Protein AF-A0A0B2UMP0-F1 (afdb_monomer_lite)

Secondary structure (DSSP, 8-state):
--HHHHTT--TT--HHHHHHHHHHHHHHHHH-TTTS-HHHHHHHHHHHHHHHSHHHHHHHHHHGGGGHHHHHSHHHHHHHHHHT-HHHHHHHHHHHHHHHHHHHHHHHHHHTT--HHHHHHHHHHHHHHHHHHHHHHHHHHHHHHH-S-HHHHHHHHHHHHHHHHHHHHHHHHHHHTTSS--THHHHHHHHHHHHHHHHHHHHHHHHH---S---HHHHHHHHHHHHHHHHHHHSTTS-TTTHHHHHS-TTTTTS-TTS-HHHHHHHHHHHHHHHHHHHHHHTT---GGGGHHHHHHHHHHHHHHHHHHHHHHH--------GGG-S-PPP---

Organism: NCBI:txid1354746

InterPro domains:
  IPR001623 DnaJ domain [PF00226] (3-61)
  IPR001623 DnaJ domain [PR00625] (4-22)
  IPR001623 DnaJ domain [PR00625] (36-56)
  IPR001623 DnaJ domain [PR00625] (56-75)
  IPR001623 DnaJ domain [PS50076] (2-64)
  IPR001623 DnaJ domain [SM00271] (1-56)
  IPR001623 DnaJ domain [cd06257] (4-53)
  IPR036869 Chaperone J-domain superfamily [G3DSA:1.10.287.110] (1-66)
  IPR036869 Chaperone J-domain superfamily [SSF46565] (2-98)
  IPR051434 DnaJ homolog subfamily C member 5 [PTHR44027] (2-111)

Sequence (334 aa):
MSLYDVLRIPKNGTKDDVEHAYRLLARQYFRNQEAIDQTGFAEINKAYTILKDEHKRSFYNMFGDLSIQLLLQSKDSYIITRIFDRFNVLMYFFASIMIEIALFVLPFLVAHEISVSVYMSIPLGIATVAIIVSAIRSIASLSKVYGFGNELKNVVCRSITFVLVIAVYFNYMLYADGAVKSLAIPICIFVGLQGLVVLNSILSWKLSGQTEDFNKKKILIDRIWKLVMFATLVTHVVPSFIKPLLFLEGIWNHINRKYSVFVNACVTLPSIFYISTFSLILAGFKSAVIYIPLGIFMTLIIGTNGFIIATIVNINPKSKYNSNISGSLPYYEV

Structure (mmCIF, N/CA/C/O backbone):
data_AF-A0A0B2UMP0-F1
#
_entry.id   AF-A0A0B2UMP0-F1
#
loop_
_atom_site.group_PDB
_atom_site.id
_atom_site.type_symbol
_atom_site.label_atom_id
_atom_site.label_alt_id
_atom_site.label_comp_id
_atom_site.label_asym_id
_atom_site.label_entity_id
_atom_site.label_seq_id
_atom_site.pdbx_PDB_ins_code
_atom_site.Cartn_x
_atom_site.Cartn_y
_atom_site.Cartn_z
_atom_site.occupancy
_atom_site.B_iso_or_equiv
_atom_site.auth_seq_id
_atom_site.auth_comp_id
_atom_site.auth_asym_id
_atom_site.auth_atom_id
_atom_site.pdbx_PDB_model_num
ATOM 1 N N . MET A 1 1 ? -22.530 -12.963 10.938 1.00 61.75 1 MET A N 1
ATOM 2 C CA . MET A 1 1 ? -23.383 -12.087 11.766 1.00 61.75 1 MET A CA 1
ATOM 3 C C . MET A 1 1 ? -22.644 -10.770 11.857 1.00 61.75 1 MET A C 1
ATOM 5 O O . MET A 1 1 ? -21.459 -10.815 12.158 1.00 61.75 1 MET A O 1
ATOM 9 N N . SER A 1 2 ? -23.251 -9.651 11.459 1.00 82.94 2 SER A N 1
ATOM 10 C CA . SER A 1 2 ? -22.535 -8.368 11.429 1.00 82.94 2 SER A CA 1
ATOM 11 C C . SER A 1 2 ? -22.387 -7.793 12.840 1.00 82.94 2 SER A C 1
ATOM 13 O O . SER A 1 2 ? -23.183 -8.108 13.722 1.00 82.94 2 SER A O 1
ATOM 15 N N . LEU A 1 3 ? -21.401 -6.918 13.067 1.00 88.06 3 LEU A N 1
ATOM 16 C CA . LEU A 1 3 ? -21.216 -6.272 14.380 1.00 88.06 3 LEU A CA 1
ATOM 17 C C . LEU A 1 3 ? -22.444 -5.445 14.807 1.00 88.06 3 LEU A C 1
ATOM 19 O O . LEU A 1 3 ? -22.727 -5.308 15.994 1.00 88.06 3 LEU A O 1
ATOM 23 N N . TYR A 1 4 ? -23.194 -4.926 13.834 1.00 90.62 4 TYR A N 1
ATOM 24 C CA . TYR A 1 4 ? -24.454 -4.221 14.064 1.00 90.62 4 TYR A CA 1
ATOM 25 C C . TYR A 1 4 ? -25.549 -5.167 14.570 1.00 90.62 4 TYR A C 1
ATOM 27 O O . TYR A 1 4 ? -26.288 -4.805 15.483 1.00 90.62 4 TYR A O 1
ATOM 35 N N . ASP A 1 5 ? -25.595 -6.398 14.048 1.00 89.44 5 ASP A N 1
ATOM 36 C CA . ASP A 1 5 ? -26.531 -7.432 14.503 1.00 89.44 5 ASP A CA 1
ATOM 37 C C . ASP A 1 5 ? -26.208 -7.877 15.938 1.00 89.44 5 ASP A C 1
ATOM 39 O O . ASP A 1 5 ? -27.121 -8.096 16.732 1.00 89.44 5 ASP A O 1
ATOM 43 N N . VAL A 1 6 ? -24.916 -7.951 16.295 1.00 89.00 6 VAL A N 1
ATOM 44 C CA . VAL A 1 6 ? -24.457 -8.277 17.661 1.00 89.00 6 VAL A CA 1
ATOM 45 C C . VAL A 1 6 ? -24.964 -7.245 18.672 1.00 89.00 6 VAL A C 1
ATOM 47 O O . VAL A 1 6 ? -25.487 -7.616 19.720 1.00 89.00 6 VAL A O 1
ATOM 50 N N . LEU A 1 7 ? -24.860 -5.951 18.349 1.00 89.06 7 LEU A N 1
ATOM 51 C CA . LEU A 1 7 ? -25.390 -4.872 19.193 1.00 89.06 7 LEU A CA 1
ATOM 52 C C . LEU A 1 7 ? -26.888 -4.601 18.979 1.00 89.06 7 LEU A C 1
ATOM 54 O O . LEU A 1 7 ? -27.452 -3.767 19.680 1.00 89.06 7 LEU A O 1
ATOM 58 N N . ARG A 1 8 ? -27.550 -5.302 18.049 1.00 89.88 8 ARG A N 1
ATOM 59 C CA . ARG A 1 8 ? -28.968 -5.116 17.689 1.00 89.88 8 ARG A CA 1
ATOM 60 C C . ARG A 1 8 ? -29.323 -3.676 17.299 1.00 89.88 8 ARG A C 1
ATOM 62 O O . ARG A 1 8 ? -30.403 -3.187 17.624 1.00 89.88 8 ARG A O 1
ATOM 69 N N . ILE A 1 9 ? -28.422 -3.001 16.591 1.00 91.12 9 ILE A N 1
ATOM 70 C CA . ILE A 1 9 ? -28.622 -1.634 16.094 1.00 91.12 9 ILE A CA 1
ATOM 71 C C . ILE A 1 9 ? -28.664 -1.614 14.562 1.00 91.12 9 ILE A C 1
ATOM 73 O O . ILE A 1 9 ? -28.024 -2.446 13.914 1.00 91.12 9 ILE A O 1
ATOM 77 N N . PRO A 1 10 ? -29.372 -0.656 13.940 1.00 89.00 10 PRO A N 1
ATOM 78 C CA . PRO A 1 10 ? -29.278 -0.466 12.499 1.00 89.00 10 PRO A CA 1
ATOM 79 C C . PRO A 1 10 ? -27.870 0.008 12.107 1.00 89.00 10 PRO A C 1
ATOM 81 O O . PRO A 1 10 ? -27.188 0.695 12.868 1.00 89.00 10 PRO A O 1
ATOM 84 N N . LYS A 1 11 ? -27.449 -0.274 10.866 1.00 82.81 11 LYS A N 1
ATOM 85 C CA . LYS A 1 11 ? -26.152 0.187 10.324 1.00 82.81 11 LYS A CA 1
ATOM 86 C C . LYS A 1 11 ? -25.962 1.704 10.373 1.00 82.81 11 LYS A C 1
ATOM 88 O O . LYS A 1 11 ? -24.830 2.169 10.469 1.00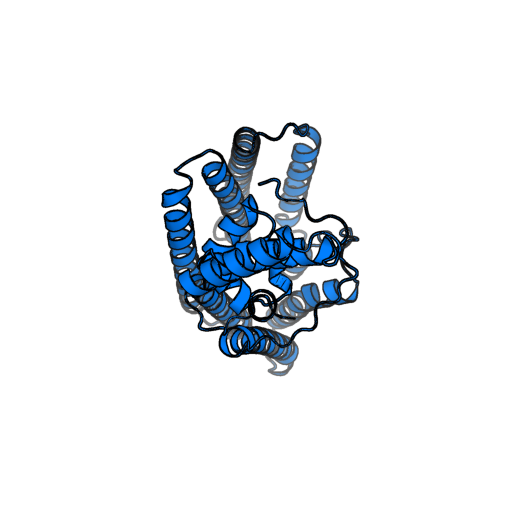 82.81 11 LYS A O 1
ATOM 93 N N . ASN A 1 12 ? -27.062 2.453 10.336 1.00 82.62 12 ASN A N 1
ATOM 94 C CA . ASN A 1 12 ? -27.083 3.913 10.407 1.00 82.62 12 ASN A CA 1
ATOM 95 C C . ASN A 1 12 ? -27.177 4.441 11.850 1.00 82.62 12 ASN A C 1
ATOM 97 O O . ASN A 1 12 ? -27.337 5.641 12.035 1.00 82.62 12 ASN A O 1
ATOM 101 N N . GLY A 1 13 ? -27.087 3.568 12.861 1.00 83.44 13 GLY A N 1
ATOM 102 C CA . GLY A 1 13 ? -27.146 3.962 14.268 1.00 83.44 13 GLY A CA 1
ATOM 103 C C . GLY A 1 13 ? -26.048 4.963 14.624 1.00 83.44 13 GLY A C 1
ATOM 104 O O . GLY A 1 13 ? -24.924 4.889 14.118 1.00 83.44 13 GLY A O 1
ATOM 105 N N . THR A 1 14 ? -26.368 5.913 15.485 1.00 88.94 14 THR A N 1
ATOM 106 C CA . THR A 1 14 ? -25.440 6.934 15.977 1.00 88.94 14 THR A CA 1
ATOM 107 C C . THR A 1 14 ? -24.426 6.338 16.962 1.00 88.94 14 THR A C 1
ATOM 109 O O . THR A 1 14 ? -24.525 5.175 17.358 1.00 88.94 14 THR A O 1
ATOM 112 N N . LYS A 1 15 ? -23.407 7.115 17.356 1.00 87.62 15 LYS A N 1
ATOM 113 C CA . LYS A 1 15 ? -22.484 6.696 18.428 1.00 87.62 15 LYS A CA 1
ATOM 114 C C . LYS A 1 15 ? -23.241 6.462 19.741 1.00 87.62 15 LYS A C 1
ATOM 116 O O . LYS A 1 15 ? -22.959 5.490 20.435 1.00 87.62 15 LYS A O 1
ATOM 121 N N . ASP A 1 16 ? -24.250 7.281 20.015 1.00 88.75 16 ASP A N 1
ATOM 122 C CA . ASP A 1 16 ? -25.075 7.168 21.217 1.00 88.75 16 ASP A CA 1
ATOM 123 C C . ASP A 1 16 ? -25.896 5.874 21.217 1.00 88.75 16 ASP A C 1
ATOM 125 O O . ASP A 1 16 ? -25.982 5.204 22.248 1.00 88.75 16 ASP A O 1
ATOM 129 N N . ASP A 1 17 ? -26.410 5.455 20.054 1.00 91.31 17 ASP A N 1
ATOM 130 C 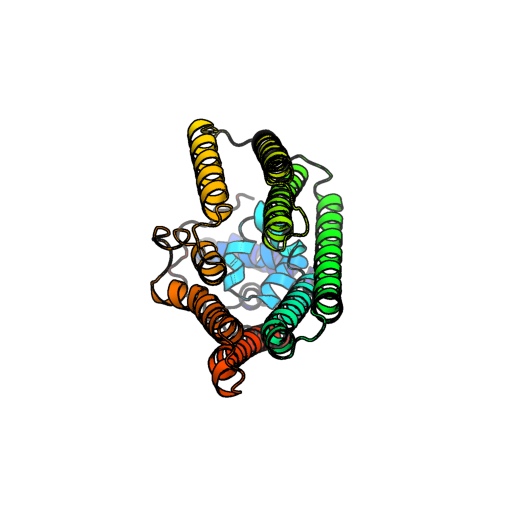CA . ASP A 1 17 ? -27.114 4.174 19.905 1.00 91.31 17 ASP A CA 1
ATOM 131 C C . ASP A 1 17 ? -26.192 2.984 20.201 1.00 91.31 17 ASP A C 1
ATOM 133 O O . ASP A 1 17 ? -26.591 2.041 20.887 1.00 91.31 17 ASP A O 1
ATOM 137 N N . VAL A 1 18 ? -24.938 3.042 19.732 1.00 91.12 18 VAL A N 1
ATOM 138 C CA . VAL A 1 18 ? -23.907 2.025 20.010 1.00 91.12 18 VAL A CA 1
ATOM 139 C C . VAL A 1 18 ? -23.633 1.936 21.514 1.00 91.12 18 VAL A C 1
ATOM 141 O O . VAL A 1 18 ? -23.603 0.840 22.078 1.00 91.12 18 VAL A O 1
ATOM 144 N N . GLU A 1 19 ? -23.460 3.075 22.189 1.00 90.56 19 GLU A N 1
ATOM 145 C CA . GLU A 1 19 ? -23.204 3.113 23.633 1.00 90.56 19 GLU A CA 1
ATOM 146 C C . GLU A 1 19 ? -24.414 2.686 24.465 1.00 90.56 19 GLU A C 1
ATOM 148 O O . GLU A 1 19 ? -24.274 2.012 25.490 1.00 90.56 19 GLU A O 1
ATOM 153 N N . HIS A 1 20 ? -25.616 3.073 24.050 1.00 92.19 20 HIS A N 1
ATOM 154 C CA . HIS A 1 20 ? -26.852 2.682 24.709 1.00 92.19 20 HIS A CA 1
ATOM 155 C C . HIS A 1 20 ? -27.089 1.170 24.594 1.00 92.19 20 HIS A C 1
ATOM 157 O O . HIS A 1 20 ? -27.306 0.504 25.610 1.00 92.19 20 HIS A O 1
ATOM 163 N N . ALA A 1 21 ? -26.961 0.612 23.388 1.00 92.00 21 ALA A N 1
ATOM 164 C CA . ALA A 1 21 ? -27.110 -0.818 23.143 1.00 92.00 21 ALA A CA 1
ATOM 165 C C . ALA A 1 21 ? -26.081 -1.652 23.919 1.00 92.00 21 ALA A C 1
ATOM 167 O O . ALA A 1 21 ? -26.450 -2.629 24.574 1.00 92.00 21 ALA A O 1
ATOM 168 N N . TYR A 1 22 ? -24.812 -1.227 23.932 1.00 92.19 22 TYR A N 1
ATOM 169 C CA . TYR A 1 22 ? -23.768 -1.887 24.717 1.00 92.19 22 TYR A CA 1
ATOM 170 C C . TYR A 1 22 ? -24.103 -1.912 26.213 1.00 92.19 22 TYR A C 1
ATOM 172 O O . TYR A 1 22 ? -24.044 -2.968 26.841 1.00 92.19 22 TYR A O 1
ATOM 180 N N . ARG A 1 23 ? -24.527 -0.776 26.789 1.00 90.31 23 ARG A N 1
ATOM 181 C CA . ARG A 1 23 ? -24.898 -0.695 28.214 1.00 90.31 23 ARG A CA 1
ATOM 182 C C . ARG A 1 23 ? -26.083 -1.594 28.561 1.00 90.31 23 ARG A C 1
ATOM 184 O O . ARG A 1 23 ? -26.082 -2.211 29.627 1.00 90.31 23 ARG A O 1
ATOM 191 N N . LEU A 1 24 ? -27.088 -1.679 27.690 1.00 90.06 24 LEU A N 1
ATOM 192 C CA . LEU A 1 24 ? -28.240 -2.560 27.889 1.00 90.06 24 LEU A CA 1
ATOM 193 C C . LEU A 1 24 ? -27.838 -4.038 27.870 1.00 90.06 24 LEU A C 1
ATOM 195 O O . LEU A 1 24 ? -28.201 -4.775 28.789 1.00 90.06 24 LEU A O 1
ATOM 199 N N . LEU A 1 25 ? -27.063 -4.449 26.865 1.00 88.75 25 LEU A N 1
ATOM 200 C CA . LEU A 1 25 ? -26.604 -5.829 26.708 1.00 88.75 25 LEU A CA 1
ATOM 201 C C . LEU A 1 25 ? -25.651 -6.241 27.836 1.00 88.75 25 LEU A C 1
ATOM 203 O O . LEU A 1 25 ? -25.813 -7.317 28.405 1.00 88.75 25 LEU A O 1
ATOM 207 N N . ALA A 1 26 ? -24.734 -5.360 28.243 1.00 86.38 26 ALA A N 1
ATOM 208 C CA . ALA A 1 26 ? -23.850 -5.603 29.380 1.00 86.38 26 ALA A CA 1
ATOM 209 C C . ALA A 1 26 ? -24.643 -5.800 30.685 1.00 86.38 26 ALA A C 1
ATOM 211 O O . ALA A 1 26 ? -24.402 -6.757 31.416 1.00 86.38 26 ALA A O 1
ATOM 212 N N . ARG A 1 27 ? -25.654 -4.961 30.963 1.00 85.44 27 ARG A N 1
ATOM 213 C CA . ARG A 1 27 ? -26.523 -5.119 32.149 1.00 85.44 27 ARG A CA 1
ATOM 214 C C . ARG A 1 27 ? -27.350 -6.404 32.121 1.00 85.44 27 ARG A C 1
ATOM 216 O O . ARG A 1 27 ? -27.630 -6.969 33.173 1.00 85.44 27 ARG A O 1
ATOM 223 N N . GLN A 1 28 ? -27.810 -6.835 30.948 1.00 83.50 28 GLN A N 1
ATOM 224 C CA . GLN A 1 28 ? -28.508 -8.116 30.799 1.00 83.50 28 GLN A CA 1
ATOM 225 C C . GLN A 1 28 ? -27.561 -9.292 31.051 1.00 83.50 28 GLN A C 1
ATOM 227 O O . GLN A 1 28 ? -27.944 -10.219 31.757 1.00 83.50 28 GLN A O 1
ATOM 232 N N . TYR A 1 29 ? -26.320 -9.206 30.566 1.00 81.12 29 TYR A N 1
ATOM 233 C CA . TYR A 1 29 ? -25.287 -10.209 30.812 1.00 81.12 29 TYR A CA 1
ATOM 234 C C . TYR A 1 29 ? -24.968 -10.369 32.301 1.00 81.12 29 TYR A C 1
ATOM 236 O O . TYR A 1 29 ? -25.066 -11.471 32.832 1.00 81.12 29 TYR A O 1
ATOM 244 N N . PHE A 1 30 ? -24.688 -9.269 33.008 1.00 78.56 30 PHE A N 1
ATOM 245 C CA . PHE A 1 30 ? -24.378 -9.320 34.443 1.00 78.56 30 PHE A CA 1
ATOM 246 C C . PHE A 1 30 ? -25.541 -9.818 35.316 1.00 78.56 30 PHE A C 1
ATOM 248 O O . PHE A 1 30 ? -25.293 -10.356 36.388 1.00 78.56 30 PHE A O 1
ATOM 255 N N . ARG A 1 31 ? -26.799 -9.668 34.877 1.00 78.31 31 ARG A N 1
ATOM 256 C CA . ARG A 1 31 ? -27.974 -10.182 35.607 1.00 78.31 31 ARG A CA 1
ATOM 257 C C . ARG A 1 31 ? -28.248 -11.668 35.373 1.00 78.31 31 ARG A C 1
ATOM 259 O O . ARG A 1 31 ? -28.868 -12.291 36.224 1.00 78.31 31 ARG A O 1
ATOM 266 N N . ASN A 1 32 ? -27.790 -12.221 34.251 1.00 70.38 32 ASN A N 1
ATOM 267 C CA . ASN A 1 32 ? -28.130 -13.569 33.789 1.00 70.38 32 ASN A CA 1
ATOM 268 C C . ASN A 1 32 ? -26.875 -14.453 33.640 1.00 70.38 32 ASN A C 1
ATOM 270 O O . ASN A 1 32 ? -26.803 -15.253 32.707 1.00 70.38 32 ASN A O 1
ATOM 274 N N . GLN A 1 33 ? -25.881 -14.289 34.526 1.00 62.97 33 GLN A N 1
ATOM 275 C CA . GLN A 1 33 ? -24.546 -14.911 34.434 1.00 62.97 33 GLN A CA 1
ATOM 276 C C . GLN A 1 33 ? -24.549 -16.447 34.279 1.00 62.97 33 GLN A C 1
ATOM 278 O O . GLN A 1 33 ? -23.560 -16.995 33.807 1.00 62.97 33 GLN A O 1
ATOM 283 N N . GLU A 1 34 ? -25.644 -17.136 34.610 1.00 57.03 34 GLU A N 1
ATOM 284 C CA . GLU A 1 34 ? -25.778 -18.594 34.460 1.00 57.03 34 GLU A CA 1
ATOM 285 C C . GLU A 1 34 ? -26.229 -19.051 33.056 1.00 57.03 34 GLU A C 1
ATOM 287 O O . GLU A 1 34 ? -26.094 -20.226 32.728 1.00 57.03 34 GLU A O 1
ATOM 292 N N . ALA A 1 35 ? -26.751 -18.152 32.208 1.00 57.72 35 ALA A N 1
ATOM 293 C CA . ALA A 1 35 ? -27.396 -18.514 30.936 1.00 57.72 35 ALA A CA 1
ATOM 294 C C . ALA A 1 35 ? -26.677 -18.007 29.674 1.00 57.72 35 ALA A C 1
ATOM 296 O O . ALA A 1 35 ? -27.009 -18.440 28.569 1.00 57.72 35 ALA A O 1
ATOM 297 N N . ILE A 1 36 ? -25.728 -17.073 29.803 1.00 56.25 36 ILE A N 1
ATOM 298 C CA . ILE A 1 36 ? -25.031 -16.488 28.652 1.00 56.25 36 ILE A CA 1
ATOM 299 C C . ILE A 1 36 ? -23.567 -16.907 28.698 1.00 56.25 36 ILE A C 1
ATOM 301 O O . ILE A 1 36 ? -22.811 -16.497 29.572 1.00 56.25 36 ILE A O 1
ATOM 305 N N . ASP A 1 37 ? -23.200 -17.738 27.731 1.00 66.00 37 ASP A N 1
ATOM 306 C CA . ASP A 1 37 ? -21.860 -18.275 27.546 1.00 66.00 37 ASP A CA 1
ATOM 307 C C . ASP A 1 37 ? -20.812 -17.143 27.437 1.00 66.00 37 ASP A C 1
ATOM 309 O O . ASP A 1 37 ? -21.078 -16.095 26.834 1.00 66.00 37 ASP A O 1
ATOM 313 N N . GLN A 1 38 ? -19.612 -17.335 28.004 1.00 63.75 38 GLN A N 1
ATOM 314 C CA . GLN A 1 38 ? -18.526 -16.326 28.028 1.00 63.75 38 GLN A CA 1
ATOM 315 C C . GLN A 1 38 ? -18.174 -15.809 26.621 1.00 63.75 38 GLN A C 1
ATOM 317 O O . GLN A 1 38 ? -17.741 -14.667 26.429 1.00 63.75 38 GLN A O 1
ATOM 322 N N . THR A 1 39 ? -18.415 -16.655 25.622 1.00 66.88 39 THR A N 1
ATOM 323 C CA . THR A 1 39 ? -18.273 -16.384 24.193 1.00 66.88 39 THR A CA 1
ATOM 324 C C . THR A 1 39 ? -19.153 -15.217 23.719 1.00 66.88 39 THR A C 1
ATOM 326 O O . THR A 1 39 ? -18.690 -14.383 22.938 1.00 66.88 39 THR A O 1
ATOM 329 N N . GLY A 1 40 ? -20.375 -15.075 24.246 1.00 75.44 40 GLY A N 1
ATOM 330 C CA . GLY A 1 40 ? -21.332 -14.043 23.836 1.00 75.44 40 GLY A CA 1
ATOM 331 C C . GLY A 1 40 ? -20.949 -12.631 24.287 1.00 75.44 40 GLY A C 1
ATOM 332 O O . GLY A 1 40 ? -21.058 -11.675 23.517 1.00 75.44 40 GLY A O 1
ATOM 333 N N . PHE A 1 41 ? -20.431 -12.476 25.510 1.00 81.50 41 PHE A N 1
ATOM 334 C CA . PHE A 1 41 ? -19.977 -11.164 25.989 1.00 81.50 41 PHE A CA 1
ATOM 335 C C . PHE A 1 41 ? -18.726 -10.683 25.251 1.00 81.50 41 PHE A C 1
ATOM 337 O O . PHE A 1 41 ? -18.607 -9.496 24.931 1.00 81.50 41 PHE A O 1
ATOM 344 N N . ALA A 1 42 ? -17.822 -11.605 24.909 1.00 83.06 42 ALA A N 1
ATOM 345 C CA . ALA A 1 42 ? -16.652 -11.287 24.102 1.00 83.06 42 ALA A CA 1
ATOM 346 C C . ALA A 1 42 ? -17.049 -10.714 22.730 1.00 83.06 42 ALA A C 1
ATOM 348 O O . ALA A 1 42 ? -16.428 -9.761 22.264 1.00 83.06 42 ALA A O 1
ATOM 349 N N . GLU A 1 43 ? -18.095 -11.240 22.087 1.00 85.06 43 GLU A N 1
ATOM 350 C CA . GLU A 1 43 ? -18.612 -10.693 20.825 1.00 85.06 43 GLU A CA 1
ATOM 351 C C . GLU A 1 43 ? -19.230 -9.300 20.990 1.00 85.06 43 GLU A C 1
ATOM 353 O O . GLU A 1 43 ? -18.949 -8.410 20.182 1.00 85.06 43 GLU A O 1
ATOM 358 N N . ILE A 1 44 ? -19.995 -9.074 22.063 1.00 88.06 44 ILE A N 1
ATOM 359 C CA . ILE A 1 44 ? -20.577 -7.760 22.383 1.00 88.06 44 ILE A CA 1
ATOM 360 C C . ILE A 1 44 ? -19.475 -6.711 22.584 1.00 88.06 44 ILE A C 1
ATOM 362 O O . ILE A 1 44 ? -19.544 -5.619 22.012 1.00 88.06 44 ILE A O 1
ATOM 366 N N . ASN A 1 45 ? -18.425 -7.044 23.340 1.00 87.19 45 ASN A N 1
ATOM 367 C CA . ASN A 1 45 ? -17.310 -6.130 23.584 1.00 87.19 45 ASN A CA 1
ATOM 368 C C . ASN A 1 45 ? -16.499 -5.847 22.303 1.00 87.19 45 ASN A C 1
ATOM 370 O O . ASN A 1 45 ? -16.114 -4.704 22.040 1.00 87.19 45 ASN A O 1
ATOM 374 N N . LYS A 1 46 ? -16.295 -6.861 21.448 1.00 88.94 46 LYS A N 1
ATOM 375 C CA . LYS A 1 46 ? -15.659 -6.689 20.126 1.00 88.94 46 LYS A CA 1
ATOM 376 C C . LYS A 1 46 ? -16.457 -5.726 19.246 1.00 88.94 46 LYS A C 1
ATOM 378 O O . LYS A 1 46 ? -15.878 -4.803 18.672 1.00 88.94 46 LYS A O 1
ATOM 383 N N . ALA A 1 47 ? -17.775 -5.915 19.163 1.00 90.75 47 ALA A N 1
ATOM 384 C CA . ALA A 1 47 ? -18.651 -5.051 18.381 1.00 90.75 47 ALA A CA 1
ATOM 385 C C . ALA A 1 47 ? -18.632 -3.608 18.898 1.00 90.75 47 ALA A C 1
ATOM 387 O O . ALA A 1 47 ? -18.469 -2.682 18.106 1.00 90.75 47 ALA A O 1
ATOM 388 N N . TYR A 1 48 ? -18.695 -3.412 20.216 1.00 90.50 48 TYR A N 1
ATOM 389 C CA . TYR A 1 48 ? -18.583 -2.090 20.831 1.00 90.50 48 TYR A CA 1
ATOM 390 C C . TYR A 1 48 ? -17.243 -1.408 20.524 1.00 90.50 48 TYR A C 1
ATOM 392 O O . TYR A 1 48 ? -17.221 -0.271 20.054 1.00 90.50 48 TYR A O 1
ATOM 400 N N . THR A 1 49 ? -16.128 -2.119 20.706 1.00 88.06 49 THR A N 1
ATOM 401 C CA . THR A 1 49 ? -14.769 -1.593 20.481 1.00 88.06 49 THR A CA 1
ATOM 402 C C . THR A 1 49 ? -14.568 -1.090 19.050 1.00 88.06 49 THR A C 1
ATOM 404 O O . THR A 1 49 ? -13.903 -0.076 18.829 1.00 88.06 49 THR A O 1
ATOM 407 N N . ILE A 1 50 ? -15.138 -1.793 18.069 1.00 89.69 50 ILE A N 1
ATOM 408 C CA . ILE A 1 50 ? -15.015 -1.440 16.651 1.00 89.69 50 ILE A CA 1
ATOM 409 C C . ILE A 1 50 ? -16.018 -0.352 16.253 1.00 89.69 50 ILE A C 1
ATOM 411 O O . ILE A 1 50 ? -15.644 0.579 15.545 1.00 89.69 50 ILE A O 1
ATOM 415 N N . LEU A 1 51 ? -17.278 -0.445 16.690 1.00 90.56 51 LEU A N 1
ATOM 416 C CA . LEU A 1 51 ? -18.343 0.468 16.257 1.00 90.56 51 LEU A CA 1
ATOM 417 C C . LEU A 1 51 ? -18.324 1.825 16.977 1.00 90.56 51 LEU A C 1
ATOM 419 O O . LEU A 1 51 ? -18.869 2.792 16.442 1.00 90.56 51 LEU A O 1
ATOM 423 N N . LYS A 1 52 ? -17.690 1.917 18.153 1.00 87.75 52 LYS A N 1
ATOM 424 C CA . LYS A 1 52 ? -17.536 3.171 18.905 1.00 87.75 52 LYS A CA 1
ATOM 425 C C . LYS A 1 52 ? -16.565 4.151 18.234 1.00 87.75 52 LYS A C 1
ATOM 427 O O . LYS A 1 52 ? -16.858 5.345 18.163 1.00 87.75 52 LYS A O 1
ATOM 432 N N . ASP A 1 53 ? -15.410 3.674 17.757 1.00 86.38 53 ASP A N 1
ATOM 433 C CA . ASP A 1 53 ? -14.435 4.513 17.040 1.00 86.38 53 ASP A CA 1
ATOM 434 C C . ASP A 1 53 ? -14.891 4.686 15.587 1.00 86.38 53 ASP A C 1
ATOM 436 O O . ASP A 1 53 ? -15.031 3.725 14.836 1.00 86.38 53 ASP A O 1
ATOM 440 N N . GLU A 1 54 ? -15.101 5.932 15.176 1.00 84.19 54 GLU A N 1
ATOM 441 C CA . GLU A 1 54 ? -15.574 6.286 13.838 1.00 84.19 54 GLU A CA 1
ATOM 442 C C . GLU A 1 54 ? -14.640 5.810 12.718 1.00 84.19 54 GLU A C 1
ATOM 444 O O . GLU A 1 54 ? -15.111 5.341 11.681 1.00 84.19 54 GLU A O 1
ATOM 449 N N . HIS A 1 55 ? -13.323 5.854 12.931 1.00 83.12 55 HIS A N 1
ATOM 450 C CA . HIS A 1 55 ? -12.346 5.369 11.959 1.00 83.12 55 HIS A CA 1
ATOM 451 C C . HIS A 1 55 ? -12.364 3.843 11.869 1.00 83.12 55 HIS A C 1
ATOM 453 O O . HIS A 1 55 ? -12.324 3.297 10.767 1.00 83.12 55 HIS A O 1
ATOM 459 N N . LYS A 1 56 ? -12.480 3.143 13.006 1.00 86.19 56 LYS A N 1
ATOM 460 C CA . LYS A 1 56 ? -12.602 1.674 13.023 1.00 86.19 56 LYS A CA 1
ATOM 461 C C . LYS A 1 56 ? -13.918 1.217 12.405 1.00 86.19 56 LYS A C 1
ATOM 463 O O . LYS A 1 56 ? -13.919 0.278 11.616 1.00 86.19 56 LYS A O 1
ATOM 468 N N . ARG A 1 57 ? -15.016 1.915 12.693 1.00 87.75 57 ARG A N 1
ATOM 469 C CA . ARG A 1 57 ? -16.329 1.678 12.091 1.00 87.75 57 ARG A CA 1
ATOM 470 C C . ARG A 1 57 ? -16.307 1.915 10.586 1.00 87.75 57 ARG A C 1
ATOM 472 O O . ARG A 1 57 ? -16.824 1.091 9.841 1.00 87.75 57 ARG A O 1
ATOM 479 N N . SER A 1 58 ? -15.689 3.004 10.132 1.00 85.19 58 SER A N 1
ATOM 480 C CA . SER A 1 58 ? -15.514 3.301 8.705 1.00 85.19 58 SER A CA 1
ATOM 481 C C . SER A 1 58 ? -14.698 2.212 8.001 1.00 85.19 58 SER A C 1
ATOM 483 O O . SER A 1 58 ? -15.102 1.709 6.954 1.00 85.19 58 SER A O 1
ATOM 485 N N . PHE A 1 59 ? -13.605 1.766 8.623 1.00 84.75 59 PHE A N 1
ATOM 486 C CA . PHE A 1 59 ? -12.774 0.682 8.106 1.00 84.75 59 PHE A CA 1
ATOM 487 C C . PHE A 1 59 ? -13.520 -0.664 8.083 1.00 84.75 59 PHE A C 1
ATOM 489 O O . PHE A 1 59 ? -13.470 -1.374 7.082 1.00 84.75 59 PHE A O 1
ATOM 496 N N . TYR A 1 60 ? -14.293 -0.987 9.127 1.00 86.94 60 TYR A N 1
ATOM 497 C CA . TYR A 1 60 ? -15.170 -2.163 9.147 1.00 86.94 60 TYR A CA 1
ATOM 498 C C . TYR A 1 60 ? -16.239 -2.104 8.054 1.00 86.94 60 TYR A C 1
ATOM 500 O O . TYR A 1 60 ? -16.484 -3.094 7.372 1.00 86.94 60 TYR A O 1
ATOM 508 N N . ASN A 1 61 ? -16.846 -0.938 7.835 1.00 85.88 61 ASN A N 1
ATOM 509 C CA . ASN A 1 61 ? -17.823 -0.756 6.765 1.00 85.88 61 ASN A CA 1
ATOM 510 C C . ASN A 1 61 ? -17.195 -0.958 5.375 1.00 85.88 61 ASN A C 1
ATOM 512 O O . ASN A 1 61 ? -17.882 -1.430 4.475 1.00 85.88 61 ASN A O 1
ATOM 516 N N . MET A 1 62 ? -15.910 -0.628 5.206 1.00 78.06 62 MET A N 1
ATOM 517 C CA . MET A 1 62 ? -15.193 -0.768 3.936 1.00 78.06 62 MET A CA 1
ATOM 518 C C . MET A 1 62 ? -14.707 -2.197 3.666 1.00 78.06 62 MET A C 1
ATOM 520 O O . MET A 1 62 ? -14.771 -2.647 2.530 1.00 78.06 62 MET A O 1
ATOM 524 N N . PHE A 1 63 ? -14.216 -2.906 4.684 1.00 78.31 63 PHE A N 1
ATOM 525 C CA . PHE A 1 63 ? -13.525 -4.195 4.516 1.00 78.31 63 PHE A CA 1
ATOM 526 C C . PHE A 1 63 ? -14.279 -5.397 5.114 1.00 78.31 63 PHE A C 1
ATOM 528 O O . PHE A 1 63 ? -13.877 -6.545 4.922 1.00 78.31 63 PHE A O 1
ATOM 535 N N . GLY A 1 64 ? -15.375 -5.160 5.836 1.00 82.19 64 GLY A N 1
ATOM 536 C CA . GLY A 1 64 ? -16.206 -6.195 6.448 1.00 82.19 64 GLY A CA 1
ATOM 537 C C . GLY A 1 64 ? -15.471 -7.031 7.497 1.00 82.19 64 GLY A C 1
ATOM 538 O O . GLY A 1 64 ? -14.541 -6.566 8.158 1.00 82.19 64 GLY A O 1
ATOM 539 N N . ASP A 1 65 ? -15.887 -8.289 7.648 1.00 80.31 65 ASP A N 1
ATOM 540 C CA . ASP A 1 65 ? -15.414 -9.172 8.723 1.00 80.31 65 ASP A CA 1
ATOM 541 C C . ASP A 1 65 ? -13.904 -9.471 8.654 1.00 80.31 65 ASP A C 1
ATOM 543 O O . ASP A 1 65 ? -13.278 -9.695 9.689 1.00 80.31 65 ASP A O 1
ATOM 547 N N . LEU A 1 66 ? -13.291 -9.391 7.464 1.00 76.94 66 LEU A N 1
ATOM 548 C CA . LEU A 1 66 ? -11.839 -9.538 7.270 1.00 76.94 66 LEU A CA 1
ATOM 549 C C . LEU A 1 66 ? -11.037 -8.508 8.079 1.00 76.94 66 LEU A C 1
ATOM 551 O O . LEU A 1 66 ? -9.922 -8.783 8.515 1.00 76.94 66 LEU A O 1
ATOM 555 N N . SER A 1 67 ? -11.614 -7.328 8.317 1.00 80.00 67 SER A N 1
ATOM 556 C CA . SER A 1 67 ? -10.964 -6.272 9.092 1.00 80.00 67 SER A CA 1
ATOM 557 C C . SER A 1 67 ? -10.997 -6.491 10.599 1.00 80.00 67 SER A C 1
ATOM 559 O O . SER A 1 67 ? -10.190 -5.891 11.303 1.00 80.00 67 SER A O 1
ATOM 561 N N . ILE A 1 68 ? -11.893 -7.340 11.116 1.00 83.12 68 ILE A N 1
ATOM 562 C CA . ILE A 1 68 ? -12.116 -7.483 12.562 1.00 83.12 68 ILE A CA 1
ATOM 563 C C . ILE A 1 68 ? -10.810 -7.860 13.266 1.00 83.12 68 ILE A C 1
ATOM 565 O O . ILE A 1 68 ? -10.449 -7.236 14.258 1.00 83.12 68 ILE A O 1
ATOM 569 N N . GLN A 1 69 ? -10.054 -8.817 12.723 1.00 80.06 69 GLN A N 1
ATOM 570 C CA . GLN A 1 69 ? -8.785 -9.249 13.318 1.00 80.06 69 GLN A CA 1
ATOM 571 C C . GLN A 1 69 ? -7.753 -8.110 13.389 1.00 80.06 69 GLN A C 1
ATOM 573 O O . GLN A 1 69 ? -7.088 -7.949 14.410 1.00 80.06 69 GLN A O 1
ATOM 578 N N . LEU A 1 70 ? -7.679 -7.274 12.348 1.00 75.75 70 LEU A N 1
ATOM 579 C CA . LEU A 1 70 ? -6.792 -6.105 12.298 1.00 75.75 70 LEU A CA 1
ATOM 580 C C . LEU A 1 70 ? -7.246 -4.992 13.254 1.00 75.75 70 LEU A C 1
ATOM 582 O O . LEU A 1 70 ? -6.425 -4.284 13.830 1.00 75.75 70 LEU A O 1
ATOM 586 N N . LEU A 1 71 ? -8.559 -4.822 13.432 1.00 82.38 71 LEU A N 1
ATOM 587 C CA . LEU A 1 71 ? -9.137 -3.760 14.258 1.00 82.38 71 LEU A CA 1
ATOM 588 C C . LEU A 1 71 ? -9.087 -4.049 15.766 1.00 82.38 71 LEU A C 1
ATOM 590 O O . LEU A 1 71 ? -9.139 -3.114 16.578 1.00 82.38 71 LEU A O 1
ATOM 594 N N . LEU A 1 72 ? -8.983 -5.329 16.132 1.00 79.25 72 LEU A N 1
ATOM 595 C CA . LEU A 1 72 ? -8.866 -5.783 17.517 1.00 79.25 72 LEU A CA 1
ATOM 596 C C . LEU A 1 72 ? -7.456 -5.600 18.092 1.00 79.25 72 LEU A C 1
ATOM 598 O O . LEU A 1 72 ? -7.314 -5.480 19.304 1.00 79.25 72 LEU A O 1
ATOM 602 N N . GLN A 1 73 ? -6.416 -5.499 17.263 1.00 74.19 73 GLN A N 1
ATOM 603 C CA . GLN A 1 73 ? -5.082 -5.115 17.730 1.00 74.19 73 GLN A CA 1
ATOM 604 C C . GLN A 1 73 ? -5.047 -3.602 17.986 1.00 74.19 73 GLN A C 1
ATOM 606 O O . GLN A 1 73 ? -4.982 -2.805 17.055 1.00 74.19 73 GLN A O 1
ATOM 611 N N . SER A 1 74 ? -5.129 -3.175 19.251 1.00 59.91 74 SER A N 1
ATOM 612 C CA . SER A 1 74 ? -5.375 -1.765 19.612 1.00 59.91 74 SER A CA 1
ATOM 613 C C . SER A 1 74 ? -4.351 -0.768 19.058 1.00 59.91 74 SER A C 1
ATOM 615 O O . SER A 1 74 ? -4.754 0.300 18.593 1.00 59.91 74 SER A O 1
ATOM 617 N N . LYS A 1 75 ? -3.055 -1.104 19.082 1.00 63.81 75 LYS A N 1
ATOM 618 C CA . LYS A 1 75 ? -1.980 -0.223 18.592 1.00 63.81 75 LYS A CA 1
ATOM 619 C C . LYS A 1 75 ? -1.957 -0.127 17.062 1.00 63.81 75 LYS A C 1
ATOM 621 O O . LYS A 1 75 ? -1.952 0.977 16.522 1.00 63.81 75 LYS A O 1
ATOM 626 N N . ASP A 1 76 ? -2.025 -1.261 16.371 1.00 65.62 76 ASP A N 1
ATOM 627 C CA . ASP A 1 76 ? -1.914 -1.308 14.907 1.00 65.62 76 ASP A CA 1
ATOM 628 C C . ASP A 1 76 ? -3.201 -0.845 14.218 1.00 65.62 76 ASP A C 1
ATOM 630 O O . ASP A 1 76 ? -3.158 -0.136 13.210 1.00 65.62 76 ASP A O 1
ATOM 634 N N . SER A 1 77 ? -4.359 -1.147 14.814 1.00 73.00 77 SER A N 1
ATOM 635 C CA . SER A 1 77 ? -5.670 -0.712 14.331 1.00 73.00 77 SER A CA 1
ATOM 636 C C . SER A 1 77 ? -5.748 0.802 14.183 1.00 73.00 77 SER A C 1
ATOM 638 O O . SER A 1 77 ? -6.288 1.295 13.190 1.00 73.00 77 SER A O 1
ATOM 640 N N . TYR A 1 78 ? -5.204 1.556 15.142 1.00 73.44 78 TYR A N 1
ATOM 641 C CA . TYR A 1 78 ? -5.215 3.008 15.051 1.00 73.44 78 TYR A CA 1
ATOM 642 C C . TYR A 1 78 ? -4.430 3.466 13.819 1.00 73.44 78 TYR A C 1
ATOM 644 O O . TYR A 1 78 ? -4.961 4.187 12.982 1.00 73.44 78 TYR A O 1
ATOM 652 N N . ILE A 1 79 ? -3.197 2.995 13.646 1.00 73.75 79 ILE A N 1
ATOM 653 C CA . ILE A 1 79 ? -2.344 3.406 12.526 1.00 73.75 79 ILE A CA 1
ATOM 654 C C . ILE A 1 79 ? -2.992 3.045 11.182 1.00 73.75 79 ILE A C 1
ATOM 656 O O . ILE A 1 79 ? -3.143 3.904 10.313 1.00 73.75 79 ILE A O 1
ATOM 660 N N . ILE A 1 80 ? -3.448 1.801 11.038 1.00 75.88 80 ILE A N 1
ATOM 661 C CA . ILE A 1 80 ? -4.036 1.279 9.799 1.00 75.88 80 ILE A CA 1
ATOM 662 C C . ILE A 1 80 ? -5.287 2.072 9.405 1.00 75.88 80 ILE A C 1
ATOM 664 O O . ILE A 1 80 ? -5.406 2.510 8.264 1.00 75.88 80 ILE A O 1
ATOM 668 N N . THR A 1 81 ? -6.195 2.325 10.347 1.00 78.25 81 THR A N 1
ATOM 669 C CA . THR A 1 81 ? -7.469 3.012 10.059 1.00 78.25 81 THR A CA 1
ATOM 670 C C . THR A 1 81 ? -7.311 4.479 9.661 1.00 78.25 81 THR A C 1
ATOM 672 O O . THR A 1 81 ? -8.208 5.038 9.032 1.00 78.25 81 THR A O 1
ATOM 675 N N . ARG A 1 82 ? -6.184 5.113 10.011 1.00 78.12 82 ARG A N 1
ATOM 676 C CA . ARG A 1 82 ? -5.871 6.495 9.618 1.00 78.12 82 ARG A CA 1
ATOM 677 C C . ARG A 1 82 ? -5.046 6.570 8.329 1.00 78.12 82 ARG A C 1
ATOM 679 O O . ARG A 1 82 ? -5.186 7.540 7.591 1.00 78.12 82 ARG A O 1
ATOM 686 N N . ILE A 1 83 ? -4.217 5.563 8.043 1.00 81.25 83 ILE A N 1
ATOM 687 C CA . ILE A 1 83 ? -3.490 5.455 6.766 1.00 81.25 83 ILE A CA 1
ATOM 688 C C . ILE A 1 83 ? -4.453 5.112 5.629 1.00 81.25 83 ILE A C 1
ATOM 690 O O . ILE A 1 83 ? -4.389 5.723 4.564 1.00 81.25 83 ILE A O 1
ATOM 694 N N . PHE A 1 84 ? -5.355 4.163 5.868 1.00 83.00 84 PHE A N 1
ATOM 695 C CA . PHE A 1 84 ? -6.323 3.660 4.896 1.00 83.00 84 PHE A CA 1
ATOM 696 C C . PHE A 1 84 ? -7.719 4.236 5.151 1.00 83.00 84 PHE A C 1
ATOM 698 O O . PHE A 1 84 ? -8.717 3.513 5.177 1.00 83.00 84 PHE A O 1
ATOM 705 N N . ASP A 1 85 ? -7.797 5.552 5.362 1.00 83.25 85 ASP A N 1
ATOM 706 C CA . ASP A 1 85 ? -9.085 6.237 5.336 1.00 83.25 85 ASP A CA 1
ATOM 707 C C . ASP A 1 85 ? -9.649 6.252 3.901 1.00 83.25 85 ASP A C 1
ATOM 709 O O . ASP A 1 85 ? -8.934 6.060 2.917 1.00 83.25 85 ASP A O 1
ATOM 713 N N . ARG A 1 86 ? -10.963 6.470 3.762 1.00 82.38 86 ARG A N 1
ATOM 714 C CA . ARG A 1 86 ? -11.645 6.421 2.455 1.00 82.38 86 ARG A CA 1
ATOM 715 C C . ARG A 1 86 ? -10.985 7.315 1.406 1.00 82.38 86 ARG A C 1
ATOM 717 O O . ARG A 1 86 ? -10.915 6.938 0.242 1.00 82.38 86 ARG A O 1
ATOM 724 N N . PHE A 1 87 ? -10.508 8.482 1.825 1.00 85.12 87 PHE A N 1
ATOM 725 C CA . PHE A 1 87 ? -9.854 9.435 0.941 1.00 85.12 87 PHE A CA 1
ATOM 726 C C . PHE A 1 87 ? -8.489 8.924 0.465 1.00 85.12 87 PHE A C 1
ATOM 728 O O . PHE A 1 87 ? -8.257 8.857 -0.738 1.00 85.12 87 PHE A O 1
ATOM 735 N N . ASN A 1 88 ? -7.611 8.508 1.379 1.00 86.44 88 ASN A N 1
ATOM 736 C CA . ASN A 1 88 ? -6.287 7.998 1.033 1.00 86.44 88 ASN A CA 1
ATOM 737 C C . ASN A 1 88 ? -6.385 6.724 0.196 1.00 86.44 88 ASN A C 1
ATOM 739 O O . ASN A 1 88 ? -5.641 6.578 -0.763 1.00 86.44 88 ASN A O 1
ATOM 743 N N . VAL A 1 89 ? -7.328 5.829 0.506 1.00 84.12 89 VAL A N 1
ATOM 744 C CA . VAL A 1 89 ? -7.571 4.618 -0.291 1.00 84.12 89 VAL A CA 1
ATOM 745 C C . VAL A 1 89 ? -7.887 4.988 -1.742 1.00 84.12 89 VAL A C 1
ATOM 747 O O . VAL A 1 89 ? -7.244 4.468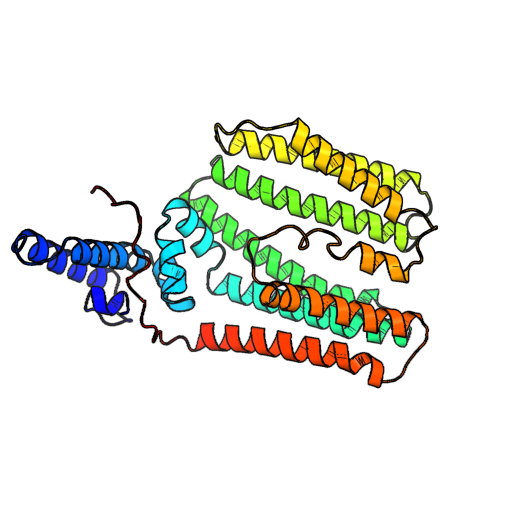 -2.649 1.00 84.12 89 VAL A O 1
ATOM 750 N N . LEU A 1 90 ? -8.799 5.939 -1.974 1.00 85.56 90 LEU A N 1
ATOM 751 C CA . LEU A 1 90 ? -9.106 6.427 -3.324 1.00 85.56 90 LEU A CA 1
ATOM 752 C C . LEU A 1 90 ? -7.884 7.049 -4.014 1.00 85.56 90 LEU A C 1
ATOM 754 O O . LEU A 1 90 ? -7.657 6.797 -5.195 1.00 85.56 90 LEU A O 1
ATOM 758 N N . MET A 1 91 ? -7.079 7.820 -3.285 1.00 87.62 91 MET A N 1
ATOM 759 C CA . MET A 1 91 ? -5.859 8.432 -3.818 1.00 87.62 91 MET A CA 1
ATOM 760 C C . MET A 1 91 ? -4.787 7.395 -4.175 1.00 87.62 91 MET A C 1
ATOM 762 O O . MET A 1 91 ? -4.136 7.532 -5.209 1.00 87.62 91 MET A O 1
ATOM 766 N N . TYR A 1 92 ? -4.621 6.339 -3.372 1.00 86.00 92 TYR A N 1
ATOM 767 C CA . TYR A 1 92 ? -3.720 5.229 -3.685 1.00 86.00 92 TYR A CA 1
ATOM 768 C C . TYR A 1 92 ? -4.198 4.446 -4.909 1.00 86.00 92 TYR A C 1
ATOM 770 O O . TYR A 1 92 ? -3.382 4.125 -5.768 1.00 86.00 92 TYR A O 1
ATOM 778 N N . PHE A 1 93 ? -5.506 4.202 -5.038 1.00 84.81 93 PHE A N 1
ATOM 779 C CA . PHE A 1 93 ? -6.070 3.593 -6.247 1.00 84.81 93 PHE A CA 1
ATOM 780 C C . PHE A 1 93 ? -5.826 4.453 -7.481 1.00 84.81 93 PHE A C 1
ATOM 782 O O . PHE A 1 93 ? -5.363 3.954 -8.503 1.00 84.81 93 PHE A O 1
ATOM 789 N N . PHE A 1 94 ? -6.085 5.753 -7.379 1.00 86.94 94 PHE A N 1
ATOM 790 C CA . PHE A 1 94 ? -5.831 6.686 -8.466 1.00 86.94 94 PHE A CA 1
ATOM 791 C C . PHE A 1 94 ? -4.348 6.710 -8.863 1.00 86.94 94 PHE A C 1
ATOM 793 O O . PHE A 1 94 ? -4.028 6.611 -10.047 1.00 86.94 94 PHE A O 1
ATOM 800 N N . ALA A 1 95 ? -3.436 6.761 -7.887 1.00 87.31 95 ALA A N 1
ATOM 801 C CA . ALA A 1 95 ? -2.000 6.681 -8.134 1.00 87.31 95 ALA A CA 1
ATOM 802 C C . ALA A 1 95 ? -1.598 5.358 -8.809 1.00 87.31 95 ALA A C 1
ATOM 804 O O . ALA A 1 95 ? -0.803 5.385 -9.747 1.00 87.31 95 ALA A O 1
ATOM 805 N N . SER A 1 96 ? -2.173 4.226 -8.382 1.00 83.81 96 SER A N 1
ATOM 806 C CA . SER A 1 96 ? -1.945 2.909 -8.998 1.00 83.81 96 SER A CA 1
ATOM 807 C C . SER A 1 96 ? -2.338 2.915 -10.470 1.00 83.81 96 SER A C 1
ATOM 809 O O . SER A 1 96 ? -1.516 2.593 -11.321 1.00 83.81 96 SER A O 1
ATOM 811 N N . ILE A 1 97 ? -3.546 3.391 -10.790 1.00 85.12 97 ILE A N 1
ATOM 812 C CA . ILE A 1 97 ? -4.041 3.465 -12.171 1.00 85.12 97 ILE A CA 1
ATOM 813 C C . ILE A 1 97 ? -3.141 4.367 -13.029 1.00 85.12 97 ILE A C 1
ATOM 815 O O . ILE A 1 97 ? -2.824 4.021 -14.164 1.00 85.12 97 ILE A O 1
ATOM 819 N N . MET A 1 98 ? -2.685 5.508 -12.502 1.00 86.69 98 MET A N 1
ATOM 820 C CA . MET A 1 98 ? -1.772 6.395 -13.236 1.00 86.69 98 MET A CA 1
ATOM 821 C C . MET A 1 98 ? -0.421 5.727 -13.532 1.00 86.69 98 MET A C 1
ATOM 823 O O . MET A 1 98 ? 0.103 5.869 -14.638 1.00 86.69 98 MET A O 1
ATOM 827 N N . ILE A 1 99 ? 0.131 4.977 -12.572 1.00 84.12 99 ILE A N 1
ATOM 828 C CA . ILE A 1 99 ? 1.374 4.214 -12.756 1.00 84.12 99 ILE A CA 1
ATOM 829 C C . ILE A 1 99 ? 1.167 3.095 -13.783 1.00 84.12 99 ILE A C 1
ATOM 831 O O . ILE A 1 99 ? 2.001 2.914 -14.666 1.00 84.12 99 ILE A O 1
ATOM 835 N N . GLU A 1 100 ? 0.050 2.375 -13.705 1.00 80.62 100 GLU A N 1
ATOM 836 C CA . GLU A 1 100 ? -0.302 1.304 -14.639 1.00 80.62 100 GLU A CA 1
ATOM 837 C C . GLU A 1 100 ? -0.433 1.830 -16.075 1.00 80.62 100 GLU A C 1
ATOM 839 O O . GLU A 1 100 ? 0.129 1.244 -16.999 1.00 80.62 100 GLU A O 1
ATOM 844 N N . ILE A 1 101 ? -1.105 2.970 -16.273 1.00 83.25 101 ILE A N 1
ATOM 845 C CA . ILE A 1 101 ? -1.207 3.628 -17.585 1.00 83.25 101 ILE A CA 1
ATOM 846 C C . ILE A 1 101 ? 0.182 4.016 -18.101 1.00 83.25 101 ILE A C 1
ATOM 848 O O . ILE A 1 101 ? 0.491 3.761 -19.265 1.00 83.25 101 ILE A O 1
ATOM 852 N N . ALA A 1 102 ? 1.034 4.594 -17.248 1.00 84.88 102 ALA A N 1
ATOM 853 C CA . ALA A 1 102 ? 2.397 4.955 -17.632 1.00 84.88 102 ALA A CA 1
ATOM 854 C C . ALA A 1 102 ? 3.186 3.724 -18.104 1.00 84.88 102 ALA A C 1
ATOM 856 O O . ALA A 1 102 ? 3.792 3.739 -19.175 1.00 84.88 102 ALA A O 1
ATOM 857 N N . LEU A 1 103 ? 3.132 2.632 -17.337 1.00 81.50 103 LEU A N 1
ATOM 858 C CA . LEU A 1 103 ? 3.797 1.378 -17.686 1.00 81.50 103 LEU A CA 1
ATOM 859 C C . LEU A 1 103 ? 3.239 0.780 -18.981 1.00 81.50 103 LEU A C 1
ATOM 861 O O . LEU A 1 103 ? 4.012 0.320 -19.809 1.00 81.50 103 LEU A O 1
ATOM 865 N N . PHE A 1 104 ? 1.927 0.828 -19.208 1.00 82.06 104 PHE A N 1
ATOM 866 C CA . PHE A 1 104 ? 1.325 0.311 -20.437 1.00 82.06 104 PHE A CA 1
ATOM 867 C C . PHE A 1 104 ? 1.760 1.078 -21.691 1.00 82.06 104 PHE A C 1
ATOM 869 O O . PHE A 1 104 ? 2.013 0.483 -22.739 1.00 82.06 104 PHE A O 1
ATOM 876 N N . VAL A 1 105 ? 1.854 2.402 -21.587 1.00 83.94 105 VAL A N 1
ATOM 877 C CA . VAL A 1 105 ? 2.199 3.274 -22.715 1.00 83.94 105 VAL A CA 1
ATOM 878 C C . VAL A 1 105 ? 3.700 3.213 -23.031 1.00 83.94 105 VAL A C 1
ATOM 880 O O . VAL A 1 105 ? 4.089 3.357 -24.191 1.00 83.94 105 VAL A O 1
ATOM 883 N N . LEU A 1 106 ?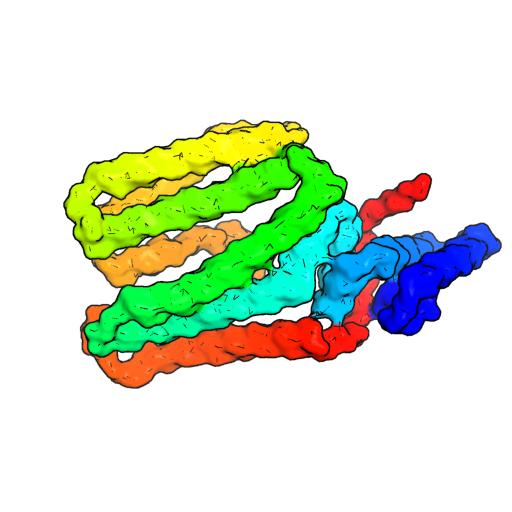 4.553 2.933 -22.039 1.00 82.50 106 LEU A N 1
ATOM 884 C CA . LEU A 1 106 ? 6.010 2.954 -22.188 1.00 82.50 106 LEU A CA 1
ATOM 885 C C . LEU A 1 106 ? 6.550 2.068 -23.337 1.00 82.50 106 LEU A C 1
ATOM 887 O O . LEU A 1 106 ? 7.268 2.603 -24.186 1.00 82.50 106 LEU A O 1
ATOM 891 N N . PRO A 1 107 ? 6.215 0.764 -23.447 1.00 81.62 107 PRO A N 1
ATOM 892 C CA . PRO A 1 107 ? 6.690 -0.074 -24.549 1.00 81.62 107 PRO A CA 1
ATOM 893 C C . PRO A 1 107 ? 6.257 0.446 -25.929 1.00 81.62 107 PRO A C 1
ATOM 895 O O . PRO A 1 107 ? 7.003 0.344 -26.902 1.00 81.62 107 PRO A O 1
ATOM 898 N N . PHE A 1 108 ? 5.060 1.030 -26.032 1.00 83.00 108 PHE A N 1
ATOM 899 C CA . PHE A 1 108 ? 4.562 1.602 -27.283 1.00 83.00 108 PHE A CA 1
ATOM 900 C C . PHE A 1 108 ? 5.364 2.835 -27.716 1.00 83.00 108 PHE A C 1
ATOM 902 O O . PHE A 1 108 ? 5.742 2.931 -28.886 1.00 83.00 108 PHE A O 1
ATOM 909 N N . LEU A 1 109 ? 5.662 3.742 -26.777 1.00 84.31 109 LEU A N 1
ATOM 910 C CA . LEU A 1 109 ? 6.472 4.937 -27.043 1.00 84.31 109 LEU A CA 1
ATOM 911 C C . LEU A 1 109 ? 7.879 4.565 -27.513 1.00 84.31 109 LEU A C 1
ATOM 913 O O . LEU A 1 109 ? 8.372 5.148 -28.476 1.00 84.31 109 LEU A O 1
ATOM 917 N N . VAL A 1 110 ? 8.493 3.566 -26.870 1.00 81.50 110 VAL A N 1
ATOM 918 C CA . VAL A 1 110 ? 9.828 3.067 -27.233 1.00 81.50 110 VAL A CA 1
ATOM 919 C C . VAL A 1 110 ? 9.831 2.461 -28.640 1.00 81.50 110 VAL A C 1
ATOM 921 O O . VAL A 1 110 ? 10.720 2.770 -29.426 1.00 81.50 110 VAL A O 1
ATOM 924 N N . ALA A 1 111 ? 8.822 1.660 -29.000 1.00 82.81 111 ALA A N 1
ATOM 925 C CA . ALA A 1 111 ? 8.736 1.029 -30.325 1.00 82.81 111 ALA A CA 1
ATOM 926 C C . ALA A 1 111 ? 8.628 2.031 -31.494 1.00 82.81 111 ALA A C 1
ATOM 928 O O . ALA A 1 111 ? 9.028 1.720 -32.622 1.00 82.81 111 ALA A O 1
ATOM 929 N N . HIS A 1 112 ? 8.070 3.215 -31.226 1.00 84.62 112 HIS A N 1
ATOM 930 C CA . HIS A 1 112 ? 7.828 4.274 -32.211 1.00 84.62 112 HIS A CA 1
ATOM 931 C C . HIS A 1 112 ? 8.780 5.466 -32.062 1.00 84.62 112 HIS A C 1
ATOM 933 O O . HIS A 1 112 ? 8.549 6.494 -32.691 1.00 84.62 112 HIS A O 1
ATOM 939 N N . GLU A 1 113 ? 9.829 5.339 -31.241 1.00 82.25 113 GLU A N 1
ATOM 940 C CA . GLU A 1 113 ? 10.851 6.378 -31.040 1.00 82.25 113 GLU A CA 1
ATOM 941 C C . GLU A 1 113 ? 10.269 7.730 -30.568 1.00 82.25 113 GLU A C 1
ATOM 943 O O . GLU A 1 113 ? 10.832 8.799 -30.804 1.00 82.25 113 GLU A O 1
ATOM 948 N N . ILE A 1 114 ? 9.130 7.695 -29.865 1.00 82.31 114 ILE A N 1
ATOM 949 C CA . ILE A 1 114 ? 8.484 8.886 -29.299 1.00 82.31 114 ILE A CA 1
ATOM 950 C C . ILE A 1 114 ? 9.231 9.302 -28.025 1.00 82.31 114 ILE A C 1
ATOM 952 O O . ILE A 1 114 ? 9.701 8.463 -27.255 1.00 82.31 114 ILE A O 1
ATOM 956 N N . SER A 1 115 ? 9.318 10.609 -27.762 1.00 78.88 115 SER A N 1
ATOM 957 C CA . SER A 1 115 ? 9.999 11.165 -26.588 1.00 78.88 115 SER A CA 1
ATOM 958 C C . SER A 1 115 ? 9.388 10.690 -25.258 1.00 78.88 115 SER A C 1
ATOM 960 O O . SER A 1 115 ? 8.418 11.239 -24.745 1.00 78.88 115 SER A O 1
ATOM 962 N N . VAL A 1 116 ? 10.008 9.680 -24.647 1.00 75.69 116 VAL A N 1
ATOM 963 C CA . VAL A 1 116 ? 9.520 9.013 -23.425 1.00 75.69 116 VAL A CA 1
ATOM 964 C C . VAL A 1 116 ? 9.420 9.958 -22.217 1.00 75.69 116 VAL A C 1
ATOM 966 O O . VAL A 1 116 ? 8.530 9.806 -21.381 1.00 75.69 116 VAL A O 1
ATOM 969 N N . SER A 1 117 ? 10.297 10.961 -22.122 1.00 72.50 117 SER A N 1
ATOM 970 C CA . SER A 1 117 ? 10.421 11.824 -20.938 1.00 72.50 117 SER A CA 1
ATOM 971 C C . SER A 1 117 ? 9.145 12.605 -20.607 1.00 72.50 117 SER A C 1
ATOM 973 O O . SER A 1 117 ? 8.744 12.669 -19.445 1.00 72.50 117 SER A O 1
ATOM 975 N N . VAL A 1 118 ? 8.473 13.175 -21.609 1.00 73.56 118 VAL A N 1
ATOM 976 C CA . VAL A 1 118 ? 7.286 14.022 -21.399 1.00 73.56 118 VAL A CA 1
ATOM 977 C C . VAL A 1 118 ? 6.060 13.173 -21.060 1.00 73.56 118 VAL A C 1
ATOM 979 O O . VAL A 1 118 ? 5.360 13.454 -20.091 1.00 73.56 118 VAL A O 1
ATOM 982 N N . TYR A 1 119 ? 5.833 12.087 -21.798 1.00 75.19 119 TYR A N 1
ATOM 983 C CA . TYR A 1 119 ? 4.650 11.241 -21.611 1.00 75.19 119 TYR A CA 1
ATOM 984 C C . TYR A 1 119 ? 4.703 10.386 -20.342 1.00 75.19 119 TYR A C 1
ATOM 986 O O . TYR A 1 119 ? 3.654 10.071 -19.787 1.00 75.19 119 TYR A O 1
ATOM 994 N N . MET A 1 120 ? 5.897 10.047 -19.847 1.00 78.56 120 MET A N 1
ATOM 995 C CA . MET A 1 120 ? 6.047 9.311 -18.586 1.00 78.56 120 MET A CA 1
ATOM 996 C C . MET A 1 120 ? 6.063 10.223 -17.360 1.00 78.56 120 MET A C 1
ATOM 998 O O . MET A 1 120 ? 5.578 9.831 -16.299 1.00 78.56 120 MET A O 1
ATOM 1002 N N . SER A 1 121 ? 6.601 11.440 -17.478 1.00 77.12 121 SER A N 1
ATOM 1003 C CA . SER A 1 121 ? 6.707 12.356 -16.335 1.00 77.12 121 SER A CA 1
ATOM 1004 C C . SER A 1 121 ? 5.349 12.847 -15.836 1.00 77.12 121 SER A C 1
ATOM 1006 O O . SER A 1 121 ? 5.183 13.005 -14.630 1.00 77.12 121 SER A O 1
ATOM 1008 N N . ILE A 1 122 ? 4.363 13.035 -16.720 1.00 82.25 122 ILE A N 1
ATOM 1009 C CA . ILE A 1 122 ? 3.043 13.554 -16.336 1.00 82.25 122 ILE A CA 1
ATOM 1010 C C . ILE A 1 122 ? 2.260 12.553 -15.458 1.00 82.25 122 ILE A C 1
ATOM 1012 O O . ILE A 1 122 ? 1.912 12.923 -14.334 1.00 82.25 122 ILE A O 1
ATOM 1016 N N . PRO A 1 123 ? 2.011 11.290 -15.867 1.00 86.19 123 PRO A N 1
ATOM 1017 C CA . PRO A 1 123 ? 1.268 10.343 -15.032 1.00 86.19 123 PRO A CA 1
ATOM 1018 C C . PRO A 1 123 ? 2.012 9.987 -13.739 1.00 86.19 123 PRO A C 1
ATOM 1020 O O . PRO A 1 123 ? 1.396 9.897 -12.677 1.00 86.19 123 PRO A O 1
ATOM 1023 N N . LEU A 1 124 ? 3.344 9.847 -13.794 1.00 81.88 124 LEU A N 1
ATOM 1024 C CA . LEU A 1 124 ? 4.166 9.600 -12.604 1.00 81.88 124 LEU A CA 1
ATOM 1025 C C . LEU A 1 124 ? 4.167 10.809 -11.657 1.00 81.88 124 LEU A C 1
ATOM 1027 O O . LEU A 1 124 ? 4.079 10.645 -10.440 1.00 81.88 124 LEU A O 1
ATOM 1031 N N . GLY A 1 125 ? 4.201 12.031 -12.191 1.00 80.56 125 GLY A N 1
ATOM 1032 C CA . GLY A 1 125 ? 4.046 13.264 -11.421 1.00 80.56 125 GLY A CA 1
ATOM 1033 C C . GLY A 1 125 ? 2.701 13.321 -10.695 1.00 80.56 125 GLY A C 1
ATOM 1034 O O . GLY A 1 125 ? 2.645 13.581 -9.497 1.00 80.56 125 GLY A O 1
ATOM 1035 N N . ILE A 1 126 ? 1.612 12.983 -11.384 1.00 86.69 126 ILE A N 1
ATOM 1036 C CA . ILE A 1 126 ? 0.272 12.933 -10.783 1.00 86.69 126 ILE A CA 1
ATOM 1037 C C . ILE A 1 126 ? 0.204 11.863 -9.680 1.00 86.69 126 ILE A C 1
ATOM 1039 O O . ILE A 1 126 ? -0.278 12.138 -8.578 1.00 86.69 126 ILE A O 1
ATOM 1043 N N . ALA A 1 127 ? 0.727 10.661 -9.939 1.00 87.75 127 ALA A N 1
ATOM 1044 C CA . ALA A 1 127 ? 0.755 9.573 -8.962 1.00 87.75 127 ALA A CA 1
ATOM 1045 C C . ALA A 1 127 ? 1.572 9.930 -7.710 1.00 87.75 127 ALA A C 1
ATOM 1047 O O . ALA A 1 127 ? 1.134 9.684 -6.585 1.00 87.75 127 ALA A O 1
ATOM 1048 N N . THR A 1 128 ? 2.741 10.551 -7.883 1.00 84.06 128 THR A N 1
ATOM 1049 C CA . THR A 1 128 ? 3.592 10.967 -6.758 1.00 84.06 128 THR A CA 1
ATOM 1050 C C . THR A 1 128 ? 2.918 12.030 -5.902 1.00 84.06 128 THR A C 1
ATOM 1052 O O . THR A 1 128 ? 2.905 11.892 -4.679 1.00 84.06 128 THR A O 1
ATOM 1055 N N . VAL A 1 129 ? 2.285 13.038 -6.511 1.00 88.00 129 VAL A N 1
ATOM 1056 C CA . VAL A 1 129 ? 1.501 14.040 -5.773 1.00 88.00 129 VAL A CA 1
ATOM 1057 C C . VAL A 1 129 ? 0.379 13.367 -4.984 1.00 88.00 129 VAL A C 1
ATOM 1059 O O . VAL A 1 129 ? 0.206 13.662 -3.801 1.00 88.00 129 VAL A O 1
ATOM 1062 N N . ALA A 1 130 ? -0.338 12.415 -5.586 1.00 88.62 130 ALA A N 1
ATOM 1063 C CA . ALA A 1 130 ? -1.422 11.710 -4.912 1.00 88.62 130 ALA A CA 1
ATOM 1064 C C . ALA A 1 130 ? -0.947 10.911 -3.682 1.00 88.62 130 ALA A C 1
ATOM 1066 O O . ALA A 1 130 ? -1.571 10.967 -2.615 1.00 88.62 130 ALA A O 1
ATOM 1067 N N . ILE A 1 131 ? 0.195 10.227 -3.797 1.00 86.44 131 ILE A N 1
ATOM 1068 C CA . ILE A 1 131 ? 0.822 9.498 -2.685 1.00 86.44 131 ILE A CA 1
ATOM 1069 C C . ILE A 1 131 ? 1.300 10.470 -1.598 1.00 86.44 131 ILE A C 1
ATOM 1071 O O . ILE A 1 131 ? 1.047 10.233 -0.417 1.00 86.44 131 ILE A O 1
ATOM 1075 N N . ILE A 1 132 ? 1.947 11.580 -1.972 1.00 84.19 132 ILE A N 1
ATOM 1076 C CA . ILE A 1 132 ? 2.462 12.582 -1.026 1.00 84.19 132 ILE A CA 1
ATOM 1077 C C . ILE A 1 132 ? 1.321 13.218 -0.230 1.00 84.19 132 ILE A C 1
ATOM 1079 O O . ILE A 1 132 ? 1.403 13.296 0.994 1.00 84.19 132 ILE A O 1
ATOM 1083 N N . VAL A 1 133 ? 0.238 13.628 -0.894 1.00 87.94 133 VAL A N 1
ATOM 1084 C CA . VAL A 1 133 ? -0.940 14.206 -0.228 1.00 87.94 133 VAL A CA 1
ATOM 1085 C C . VAL A 1 133 ? -1.524 13.220 0.789 1.00 87.94 133 VAL A C 1
ATOM 1087 O O . VAL A 1 133 ? -1.786 13.595 1.935 1.00 87.94 133 VAL A O 1
ATOM 1090 N N . SER A 1 134 ? -1.658 11.949 0.405 1.00 87.06 134 SER A N 1
ATOM 1091 C CA . SER A 1 134 ? -2.172 10.884 1.280 1.00 87.06 134 SER A CA 1
ATOM 1092 C C . SER A 1 134 ? -1.256 10.626 2.480 1.00 87.06 134 SER A C 1
ATOM 1094 O O . SER A 1 134 ? -1.717 10.470 3.616 1.00 87.06 134 SER A O 1
ATOM 1096 N N . ALA A 1 135 ? 0.060 10.647 2.258 1.00 84.00 135 ALA A N 1
ATOM 1097 C CA . ALA A 1 135 ? 1.060 10.489 3.306 1.00 84.00 135 ALA A CA 1
ATOM 1098 C C . ALA A 1 135 ? 1.041 11.665 4.295 1.00 84.00 135 ALA A C 1
ATOM 1100 O O . ALA A 1 135 ? 0.997 11.444 5.506 1.00 84.00 135 ALA A O 1
ATOM 1101 N N . ILE A 1 136 ? 1.004 12.910 3.804 1.00 84.00 136 ILE A N 1
ATOM 1102 C CA . ILE A 1 136 ? 0.924 14.115 4.644 1.00 84.00 136 ILE A CA 1
ATOM 1103 C C . ILE A 1 136 ? -0.340 14.074 5.504 1.00 84.00 136 ILE A C 1
ATOM 1105 O O . ILE A 1 136 ? -0.266 14.287 6.715 1.00 84.00 136 ILE A O 1
ATOM 1109 N N . ARG A 1 137 ? -1.491 13.746 4.907 1.00 85.69 137 ARG A N 1
ATOM 1110 C CA . ARG A 1 137 ? -2.766 13.625 5.625 1.00 85.69 137 ARG A CA 1
ATOM 1111 C C . ARG A 1 137 ? -2.702 12.548 6.711 1.00 85.69 137 ARG A C 1
ATOM 1113 O O . ARG A 1 137 ? -3.108 12.807 7.844 1.00 85.69 137 ARG A O 1
ATOM 1120 N N . SER A 1 138 ? -2.141 11.380 6.393 1.00 83.25 138 SER A N 1
ATOM 1121 C CA . SER A 1 138 ? -1.943 10.283 7.351 1.00 83.25 138 SER A CA 1
ATOM 1122 C C . SER A 1 138 ? -1.077 10.719 8.535 1.00 83.25 138 SER A C 1
ATOM 1124 O O . SER A 1 138 ? -1.469 10.548 9.689 1.00 83.25 138 SER A O 1
ATOM 1126 N N . ILE A 1 139 ? 0.075 11.339 8.261 1.00 80.44 139 ILE A N 1
ATOM 1127 C CA . ILE A 1 139 ? 1.026 11.794 9.284 1.00 80.44 139 ILE A CA 1
ATOM 1128 C C . ILE A 1 139 ? 0.416 12.900 10.151 1.00 80.44 139 ILE A C 1
ATOM 1130 O O . ILE A 1 139 ? 0.549 12.848 11.372 1.00 80.44 139 ILE A O 1
ATOM 1134 N N . ALA A 1 140 ? -0.290 13.866 9.557 1.00 80.38 140 ALA A N 1
ATOM 1135 C CA . ALA A 1 140 ? -0.959 14.945 10.286 1.00 80.38 140 ALA A CA 1
ATOM 1136 C C . ALA A 1 140 ? -2.072 14.431 11.216 1.00 80.38 140 ALA A C 1
ATOM 1138 O O . ALA A 1 140 ? -2.304 14.985 12.289 1.00 80.38 140 ALA A O 1
ATOM 1139 N N . SER A 1 141 ? -2.763 13.365 10.813 1.00 75.12 141 SER A N 1
ATOM 1140 C CA . SER A 1 141 ? -3.762 12.685 11.641 1.00 75.12 141 SER A CA 1
ATOM 1141 C C . SER A 1 141 ? -3.115 11.928 12.813 1.00 75.12 141 SER A C 1
ATOM 1143 O O . SER A 1 141 ? -3.593 12.001 13.946 1.00 75.12 141 SER A O 1
ATOM 1145 N N . LEU A 1 142 ? -1.992 11.244 12.569 1.00 73.56 142 LEU A N 1
ATOM 1146 C CA . LEU A 1 142 ? -1.259 10.506 13.602 1.00 73.56 142 LEU A CA 1
ATOM 1147 C C . LEU A 1 142 ? -0.588 11.441 14.624 1.00 73.56 142 LEU A C 1
ATOM 1149 O O . LEU A 1 142 ? -0.630 11.167 15.826 1.00 73.56 142 LEU A O 1
ATOM 1153 N N . SER A 1 143 ? -0.001 12.552 14.165 1.00 70.50 143 SER A N 1
ATOM 1154 C CA . SER A 1 143 ? 0.737 13.493 15.016 1.00 70.50 143 SER A CA 1
ATOM 1155 C C . SER A 1 143 ? -0.149 14.202 16.041 1.00 70.50 143 SER A C 1
ATOM 1157 O O . SER A 1 143 ? 0.311 14.473 17.148 1.00 70.50 143 SER A O 1
ATOM 1159 N N . LYS A 1 144 ? -1.425 14.445 15.715 1.00 67.31 144 LYS A N 1
ATOM 1160 C CA . LYS A 1 144 ? -2.398 15.074 16.624 1.00 67.31 144 LYS A CA 1
ATOM 1161 C C . LYS A 1 144 ? -2.727 14.236 17.861 1.00 67.31 144 LYS A C 1
ATOM 1163 O O . LYS A 1 144 ? -3.131 14.812 18.863 1.00 67.31 144 LYS A O 1
ATOM 1168 N N . VAL A 1 145 ? -2.584 12.909 17.800 1.00 64.56 145 VAL A N 1
ATOM 1169 C CA . VAL A 1 145 ? -3.050 12.003 18.869 1.00 64.56 145 VAL A CA 1
ATOM 1170 C C . VAL A 1 145 ? -1.908 11.348 19.635 1.00 64.56 145 VAL A C 1
ATOM 1172 O O . VAL A 1 145 ? -1.968 11.277 20.857 1.00 64.56 145 VAL A O 1
ATOM 1175 N N . TYR A 1 146 ? -0.844 10.914 18.957 1.00 62.12 146 TYR A N 1
ATOM 1176 C CA . TYR A 1 146 ? 0.324 10.335 19.637 1.00 62.12 146 TYR A CA 1
ATOM 1177 C C . TYR A 1 146 ? 1.362 11.376 20.069 1.00 62.12 146 TYR A C 1
ATOM 1179 O O . TYR A 1 146 ? 2.332 11.035 20.749 1.00 62.12 146 TYR A O 1
ATOM 1187 N N . GLY A 1 147 ? 1.217 12.628 19.622 1.00 61.62 147 GLY A N 1
ATOM 1188 C CA . GLY A 1 147 ? 2.338 13.559 19.578 1.00 61.62 147 GLY A CA 1
ATOM 1189 C C . GLY A 1 147 ? 3.465 13.027 18.682 1.00 61.62 147 GLY A C 1
ATOM 1190 O O . GLY A 1 147 ? 3.375 11.963 18.064 1.00 61.62 147 GLY A O 1
ATOM 1191 N N . PHE A 1 148 ? 4.580 13.752 18.613 1.00 61.19 148 PHE A N 1
ATOM 1192 C CA . PHE A 1 148 ? 5.775 13.299 17.889 1.00 61.19 148 PHE A CA 1
ATOM 1193 C C . PHE A 1 148 ? 6.603 12.301 18.729 1.00 61.19 148 PHE A C 1
ATOM 1195 O O . PHE A 1 148 ? 7.808 12.469 18.934 1.00 61.19 148 PHE A O 1
ATOM 1202 N N . GLY A 1 149 ? 5.934 11.283 19.278 1.00 65.75 149 GLY A N 1
ATOM 1203 C CA . GLY A 1 149 ? 6.538 10.237 20.104 1.00 65.75 149 GLY A CA 1
ATOM 1204 C C . GLY A 1 149 ? 7.453 9.287 19.318 1.00 65.75 149 GLY A C 1
ATOM 1205 O O . GLY A 1 149 ? 7.571 9.366 18.093 1.00 65.75 149 GLY A O 1
ATOM 1206 N N . ASN A 1 150 ? 8.106 8.359 20.025 1.00 64.19 150 ASN A N 1
ATOM 1207 C CA . ASN A 1 150 ? 9.072 7.425 19.427 1.00 64.19 150 ASN A CA 1
ATOM 1208 C C . ASN A 1 150 ? 8.456 6.501 18.361 1.00 64.19 150 ASN A C 1
ATOM 1210 O O . ASN A 1 150 ? 9.138 6.168 17.397 1.00 64.19 150 ASN A O 1
ATOM 1214 N N . GLU A 1 151 ? 7.169 6.164 18.469 1.00 64.50 151 GLU A N 1
ATOM 1215 C CA . GLU A 1 151 ? 6.466 5.318 17.493 1.00 64.50 151 GLU A CA 1
ATOM 1216 C C . GLU A 1 151 ? 6.288 6.005 16.134 1.00 64.50 151 GLU A C 1
ATOM 1218 O O . GLU A 1 151 ? 6.619 5.435 15.095 1.00 64.50 151 GLU A O 1
ATOM 1223 N N . LEU A 1 152 ? 5.844 7.268 16.117 1.00 68.38 152 LEU A N 1
ATOM 1224 C CA . LEU A 1 152 ? 5.715 8.027 14.871 1.00 68.38 152 LEU A CA 1
ATOM 1225 C C . LEU A 1 152 ? 7.091 8.254 14.232 1.00 68.38 152 LEU A C 1
ATOM 1227 O O . LEU A 1 152 ? 7.240 8.104 13.021 1.00 68.38 152 LEU A O 1
ATOM 1231 N N . LYS A 1 153 ? 8.117 8.537 15.048 1.00 71.38 153 LYS A N 1
ATOM 1232 C CA . LYS A 1 153 ? 9.510 8.627 14.584 1.00 71.38 153 LYS A CA 1
ATOM 1233 C C . LYS A 1 153 ? 9.989 7.308 13.972 1.00 71.38 153 LYS A C 1
ATOM 1235 O O . LYS A 1 153 ? 10.640 7.333 12.935 1.00 71.38 153 LYS A O 1
ATOM 1240 N N . ASN A 1 154 ? 9.639 6.168 14.566 1.00 68.94 154 ASN A N 1
ATOM 1241 C CA . ASN A 1 154 ? 9.976 4.846 14.043 1.00 68.94 154 ASN A CA 1
ATOM 1242 C C . ASN A 1 154 ? 9.288 4.577 12.692 1.00 68.94 154 ASN A C 1
ATOM 1244 O O . ASN A 1 154 ? 9.945 4.149 11.744 1.00 68.94 154 ASN A O 1
ATOM 1248 N N . VAL A 1 155 ? 7.998 4.905 12.557 1.00 69.25 155 VAL A N 1
ATOM 1249 C CA . VAL A 1 155 ? 7.272 4.815 11.275 1.00 69.25 155 VAL A CA 1
ATOM 1250 C C . VAL A 1 155 ? 7.922 5.703 10.212 1.00 69.25 155 VAL A C 1
ATOM 1252 O O . VAL A 1 155 ? 8.191 5.235 9.109 1.00 69.25 155 VAL A O 1
ATOM 1255 N N . VAL A 1 156 ? 8.252 6.954 10.549 1.00 74.12 156 VAL A N 1
ATOM 1256 C CA . VAL A 1 156 ? 8.944 7.879 9.638 1.00 74.12 156 VAL A CA 1
ATOM 1257 C C . VAL A 1 156 ? 10.318 7.334 9.234 1.00 74.12 156 VAL A C 1
ATOM 1259 O O . VAL A 1 156 ? 10.628 7.308 8.045 1.00 74.12 156 VAL A O 1
ATOM 1262 N N . CYS A 1 157 ? 11.117 6.822 10.174 1.00 70.88 157 CYS A N 1
ATOM 1263 C CA . CYS A 1 157 ? 12.392 6.168 9.869 1.00 70.88 157 CYS A CA 1
ATOM 1264 C C . CYS A 1 157 ? 12.204 4.974 8.923 1.00 70.88 157 CYS A C 1
ATOM 1266 O O . CYS A 1 157 ? 12.923 4.847 7.930 1.00 70.88 157 CYS A O 1
ATOM 1268 N N . ARG A 1 158 ? 11.213 4.110 9.153 1.00 67.38 158 ARG A N 1
ATOM 1269 C CA . ARG A 1 158 ? 10.927 2.993 8.238 1.00 67.38 158 ARG A CA 1
ATOM 1270 C C . ARG A 1 158 ? 10.581 3.494 6.834 1.00 67.38 158 ARG A C 1
ATOM 1272 O O . ARG A 1 158 ? 11.171 3.008 5.874 1.00 67.38 158 ARG A O 1
ATOM 1279 N N . SER A 1 159 ? 9.750 4.526 6.709 1.00 73.25 159 SER A N 1
ATOM 1280 C CA . SER A 1 159 ? 9.421 5.152 5.419 1.00 73.25 159 SER A CA 1
ATOM 1281 C C . SER A 1 159 ? 10.639 5.769 4.721 1.00 73.25 159 SER A C 1
ATOM 1283 O O . SER A 1 159 ? 10.831 5.557 3.526 1.00 73.25 159 SER A O 1
ATOM 1285 N N . ILE A 1 160 ? 11.522 6.455 5.457 1.00 75.19 160 ILE A N 1
ATOM 1286 C CA . ILE A 1 160 ? 12.783 7.002 4.919 1.00 75.19 160 ILE A CA 1
ATOM 1287 C C . ILE A 1 160 ? 13.659 5.886 4.339 1.00 75.19 160 ILE A C 1
ATOM 1289 O O . ILE A 1 160 ? 14.323 6.080 3.324 1.00 75.19 160 ILE A O 1
ATOM 1293 N N . THR A 1 161 ? 13.627 4.690 4.932 1.00 69.12 161 THR A N 1
ATOM 1294 C CA . THR A 1 161 ? 14.375 3.536 4.417 1.00 69.12 161 THR A CA 1
ATOM 1295 C C . THR A 1 161 ? 13.921 3.166 3.006 1.00 69.12 161 THR A C 1
ATOM 1297 O O . THR A 1 161 ? 14.764 2.941 2.142 1.00 69.12 161 THR A O 1
ATOM 1300 N N . PHE A 1 162 ? 12.611 3.160 2.746 1.00 65.75 162 PHE A N 1
ATOM 1301 C CA . PHE A 1 162 ? 12.077 2.912 1.404 1.00 65.75 162 PHE A CA 1
ATOM 1302 C C . PHE A 1 162 ? 12.505 3.996 0.410 1.00 65.75 162 PHE A C 1
ATOM 1304 O O . PHE A 1 162 ? 12.942 3.668 -0.690 1.00 65.75 162 PHE A O 1
ATOM 1311 N N . VAL A 1 163 ? 12.465 5.271 0.809 1.00 70.94 163 VAL A N 1
ATOM 1312 C CA . VAL A 1 163 ? 12.906 6.391 -0.042 1.00 70.94 163 VAL A CA 1
ATOM 1313 C C . VAL A 1 163 ? 14.383 6.259 -0.416 1.00 70.94 163 VAL A C 1
ATOM 1315 O O . VAL A 1 163 ? 14.743 6.418 -1.579 1.00 70.94 163 VAL A O 1
ATOM 1318 N N . LEU A 1 164 ? 15.241 5.909 0.544 1.00 70.69 164 LEU A N 1
ATOM 1319 C CA . LEU A 1 164 ? 16.667 5.701 0.289 1.00 70.69 164 LEU A CA 1
ATOM 1320 C C . LEU A 1 164 ? 16.919 4.515 -0.653 1.00 70.69 164 LEU A C 1
ATOM 1322 O O . LEU A 1 164 ? 17.787 4.601 -1.517 1.00 70.69 164 LEU A O 1
ATOM 1326 N N . VAL A 1 165 ? 16.146 3.429 -0.536 1.00 66.12 165 VAL A N 1
ATOM 1327 C CA . VAL A 1 165 ? 16.225 2.285 -1.463 1.00 66.12 165 VAL A CA 1
ATOM 1328 C C . VAL A 1 165 ? 15.808 2.690 -2.880 1.00 66.12 165 VAL A C 1
ATOM 1330 O O . VAL A 1 165 ? 16.477 2.317 -3.843 1.00 66.12 165 VAL A O 1
ATOM 1333 N N . ILE A 1 166 ? 14.757 3.500 -3.021 1.00 65.44 166 ILE A N 1
ATOM 1334 C CA . ILE A 1 166 ? 14.333 4.039 -4.321 1.00 65.44 166 ILE A CA 1
ATOM 1335 C C . ILE A 1 166 ? 15.420 4.951 -4.907 1.00 65.44 166 ILE A C 1
ATOM 1337 O O . ILE A 1 166 ? 15.727 4.853 -6.092 1.00 65.44 166 ILE A O 1
ATOM 1341 N N . ALA A 1 167 ? 16.061 5.790 -4.090 1.00 69.00 167 ALA A N 1
ATOM 1342 C CA . ALA A 1 167 ? 17.156 6.651 -4.538 1.00 69.00 167 ALA A CA 1
ATOM 1343 C C . ALA A 1 167 ? 18.370 5.841 -5.033 1.00 69.00 167 ALA A C 1
ATOM 1345 O O . ALA A 1 167 ? 18.991 6.200 -6.033 1.00 69.00 167 ALA A O 1
ATOM 1346 N N . VAL A 1 168 ? 18.678 4.717 -4.374 1.00 66.06 168 VAL A N 1
ATOM 1347 C CA . VAL A 1 168 ? 19.711 3.769 -4.823 1.00 66.06 168 VAL A CA 1
ATOM 1348 C C . VAL A 1 168 ? 19.370 3.207 -6.204 1.00 66.06 168 VAL A C 1
ATOM 1350 O O . VAL A 1 168 ? 20.238 3.148 -7.075 1.00 66.06 168 VAL A O 1
ATOM 1353 N N . TYR A 1 169 ? 18.109 2.827 -6.416 1.00 63.91 169 TYR A N 1
ATOM 1354 C CA . TYR A 1 169 ? 17.635 2.327 -7.704 1.00 63.91 169 TYR A CA 1
ATOM 1355 C C . TYR A 1 169 ? 17.699 3.397 -8.799 1.00 63.91 169 TYR A C 1
ATOM 1357 O O . TYR A 1 169 ? 18.173 3.140 -9.901 1.00 63.91 169 TYR A O 1
ATOM 1365 N N . PHE A 1 170 ? 17.290 4.624 -8.486 1.00 66.31 170 PHE A N 1
ATOM 1366 C CA . PHE A 1 170 ? 17.342 5.734 -9.431 1.00 66.31 170 PHE A CA 1
ATOM 1367 C C . PHE A 1 170 ? 18.780 6.060 -9.864 1.00 66.31 170 PHE A C 1
ATOM 1369 O O . PHE A 1 170 ? 19.046 6.254 -11.047 1.00 66.31 170 PHE A O 1
ATOM 1376 N N . ASN A 1 171 ? 19.731 6.030 -8.927 1.00 70.38 171 ASN A N 1
ATOM 1377 C CA . ASN A 1 171 ? 21.156 6.187 -9.226 1.00 70.38 171 ASN A CA 1
ATOM 1378 C C . ASN A 1 171 ? 21.683 5.088 -10.174 1.00 70.38 171 ASN A C 1
ATOM 1380 O O . ASN A 1 171 ? 22.455 5.378 -11.085 1.00 70.38 171 ASN A O 1
ATOM 1384 N N . TYR A 1 172 ? 21.233 3.838 -10.008 1.00 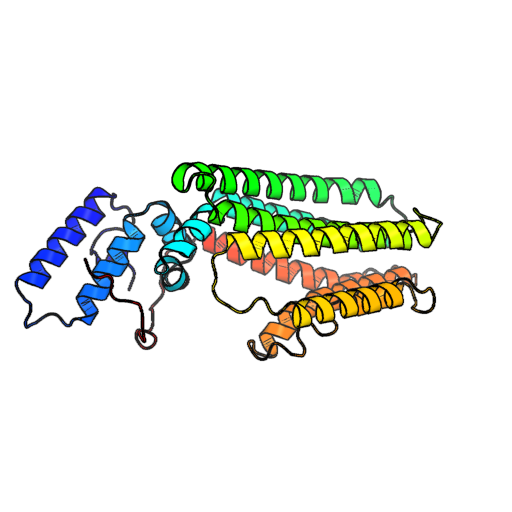65.06 172 TYR A N 1
ATOM 1385 C CA . TYR A 1 172 ? 21.558 2.756 -10.946 1.00 65.06 172 TYR A CA 1
ATOM 1386 C C . TYR A 1 172 ? 21.042 3.045 -12.361 1.00 65.06 172 TYR A C 1
ATOM 1388 O O . TYR A 1 172 ? 21.780 2.880 -13.329 1.00 65.06 172 TYR A O 1
ATOM 1396 N N . MET A 1 173 ? 19.792 3.498 -12.475 1.00 63.28 173 MET A N 1
ATOM 1397 C CA . MET A 1 173 ? 19.155 3.796 -13.762 1.00 63.28 173 MET A CA 1
ATOM 1398 C C . MET A 1 173 ? 19.880 4.927 -14.502 1.00 63.28 173 MET A C 1
ATOM 1400 O O . MET A 1 173 ? 20.216 4.768 -15.669 1.00 63.28 173 MET A O 1
ATOM 1404 N N . LEU A 1 174 ? 20.241 6.014 -13.808 1.00 64.62 174 LEU A N 1
ATOM 1405 C CA . LEU A 1 174 ? 21.020 7.117 -14.394 1.00 64.62 174 LEU A CA 1
ATOM 1406 C C . LEU A 1 174 ? 22.379 6.670 -14.955 1.00 64.62 174 LEU A C 1
ATOM 1408 O O . LEU A 1 174 ? 22.867 7.231 -15.938 1.00 64.62 174 LEU A O 1
ATOM 1412 N N . TYR A 1 175 ? 23.007 5.674 -14.328 1.00 63.44 175 TYR A N 1
ATOM 1413 C CA . TYR A 1 175 ? 24.226 5.071 -14.855 1.00 63.44 175 TYR A CA 1
ATOM 1414 C C . TYR A 1 175 ? 23.944 4.173 -16.066 1.00 63.44 175 TYR A C 1
ATOM 1416 O O . TYR A 1 175 ? 24.637 4.277 -17.076 1.00 63.44 175 TYR A O 1
ATOM 1424 N N . ALA A 1 176 ? 22.923 3.316 -15.981 1.00 60.53 176 ALA A N 1
ATOM 1425 C CA . ALA A 1 176 ? 22.541 2.405 -17.058 1.00 60.53 176 ALA A CA 1
ATOM 1426 C C . ALA A 1 176 ? 22.144 3.147 -18.348 1.00 60.53 176 ALA A C 1
ATOM 1428 O O . ALA A 1 176 ? 22.512 2.701 -19.433 1.00 60.53 176 ALA A O 1
ATOM 1429 N N . ASP A 1 177 ? 21.483 4.299 -18.220 1.00 61.09 177 ASP A N 1
ATOM 1430 C CA . ASP A 1 177 ? 21.100 5.177 -19.334 1.00 61.09 177 ASP A CA 1
ATOM 1431 C C . ASP A 1 177 ? 22.279 6.001 -19.891 1.00 61.09 177 ASP A C 1
ATOM 1433 O O . ASP A 1 177 ? 22.125 6.768 -20.840 1.00 61.09 177 ASP A O 1
ATOM 1437 N N . GLY A 1 178 ? 23.476 5.880 -19.305 1.00 63.41 178 GLY A N 1
ATOM 1438 C CA . GLY A 1 178 ? 24.677 6.592 -19.745 1.00 63.41 178 GLY A CA 1
ATOM 1439 C C . GLY A 1 178 ? 24.690 8.090 -19.417 1.00 63.41 178 GLY A C 1
ATOM 1440 O O . GLY A 1 178 ? 25.622 8.791 -19.821 1.00 63.41 178 GLY A O 1
ATOM 1441 N N . ALA A 1 179 ? 23.706 8.590 -18.656 1.00 68.50 179 ALA A N 1
ATOM 1442 C CA . ALA A 1 179 ? 23.675 9.976 -18.186 1.00 68.50 179 ALA A CA 1
ATOM 1443 C C . ALA A 1 179 ? 24.886 10.290 -17.289 1.00 68.50 179 ALA A C 1
ATOM 1445 O O . ALA A 1 179 ? 25.424 11.398 -17.317 1.00 68.50 179 ALA A O 1
ATOM 1446 N N . VAL A 1 180 ? 25.367 9.289 -16.543 1.00 71.94 180 VAL A N 1
ATOM 1447 C CA . VAL A 1 180 ? 26.622 9.351 -15.787 1.00 71.94 180 VAL A CA 1
ATOM 1448 C C . VAL A 1 180 ? 27.668 8.465 -16.461 1.00 71.94 180 VAL A C 1
ATOM 1450 O O . VAL A 1 180 ? 27.638 7.246 -16.347 1.00 71.94 180 VAL A O 1
ATOM 1453 N N . LYS A 1 181 ? 28.632 9.084 -17.150 1.00 69.81 181 LYS A N 1
ATOM 1454 C CA . LYS A 1 181 ? 29.657 8.367 -17.935 1.00 69.81 181 LYS A CA 1
ATOM 1455 C C . LYS A 1 181 ? 30.716 7.655 -17.084 1.00 69.81 181 LYS A C 1
ATOM 1457 O O . LYS A 1 181 ? 31.349 6.714 -17.549 1.00 69.81 181 LYS A O 1
ATOM 1462 N N . SER A 1 182 ? 30.947 8.120 -15.855 1.00 77.44 182 SER A N 1
ATOM 1463 C CA . SER A 1 182 ? 31.976 7.571 -14.963 1.00 77.44 182 SER A CA 1
ATOM 1464 C C . SER A 1 182 ? 31.389 6.529 -14.021 1.00 77.44 182 SER A C 1
ATOM 1466 O O . SER A 1 182 ? 30.458 6.829 -13.283 1.00 77.44 182 SER A O 1
ATOM 1468 N N . LEU A 1 183 ? 31.991 5.340 -13.983 1.00 70.81 183 LEU A N 1
ATOM 1469 C CA . LEU A 1 183 ? 31.630 4.252 -13.068 1.00 70.81 183 LEU A CA 1
ATOM 1470 C C . LEU A 1 183 ? 31.849 4.621 -11.584 1.00 70.81 183 LEU A C 1
ATOM 1472 O O . LEU A 1 183 ? 31.161 4.107 -10.705 1.00 70.81 183 LEU A O 1
ATOM 1476 N N . ALA A 1 184 ? 32.777 5.536 -11.287 1.00 76.12 184 ALA A N 1
ATOM 1477 C CA . ALA A 1 184 ? 33.128 5.896 -9.912 1.00 76.12 184 ALA A CA 1
ATOM 1478 C C . ALA A 1 184 ? 32.018 6.686 -9.193 1.00 76.12 184 ALA A C 1
ATOM 1480 O O . ALA A 1 184 ? 31.781 6.484 -8.004 1.00 76.12 184 ALA A O 1
ATOM 1481 N N . ILE A 1 185 ? 31.308 7.563 -9.911 1.00 76.88 185 ILE A N 1
ATOM 1482 C CA . ILE A 1 185 ? 30.297 8.460 -9.329 1.00 76.88 185 ILE A CA 1
ATOM 1483 C C . ILE A 1 185 ? 29.073 7.675 -8.801 1.00 76.88 185 ILE A C 1
ATOM 1485 O O . ILE A 1 185 ? 28.730 7.849 -7.628 1.00 76.88 185 ILE A O 1
ATOM 1489 N N . PRO A 1 186 ? 28.449 6.761 -9.572 1.00 74.69 186 PRO A N 1
ATOM 1490 C CA . PRO A 1 186 ? 27.334 5.945 -9.099 1.00 74.69 186 PRO A CA 1
ATOM 1491 C C . PRO A 1 186 ? 27.724 5.017 -7.951 1.00 74.69 186 PRO A C 1
ATOM 1493 O O . PRO A 1 186 ? 26.917 4.827 -7.044 1.00 74.69 186 PRO A O 1
ATOM 1496 N N . ILE A 1 187 ? 28.949 4.473 -7.953 1.00 76.56 187 ILE A N 1
ATOM 1497 C CA . ILE A 1 187 ? 29.466 3.638 -6.858 1.00 76.56 187 ILE A CA 1
ATOM 1498 C C . ILE A 1 187 ? 29.578 4.458 -5.568 1.00 76.56 187 ILE A C 1
ATOM 1500 O O . ILE A 1 187 ? 29.097 4.017 -4.525 1.00 76.56 187 ILE A O 1
ATOM 1504 N N . CYS A 1 188 ? 30.140 5.668 -5.625 1.00 80.56 188 CYS A N 1
ATOM 1505 C CA . CYS A 1 188 ? 30.227 6.554 -4.462 1.00 80.56 188 CYS A CA 1
ATOM 1506 C C . CYS A 1 188 ? 28.840 6.927 -3.913 1.00 80.56 188 CYS A C 1
ATOM 1508 O O . CYS A 1 188 ? 28.611 6.836 -2.705 1.00 80.56 188 CYS A O 1
ATOM 1510 N N . ILE A 1 189 ? 27.895 7.288 -4.789 1.00 80.69 189 ILE A N 1
ATOM 1511 C CA . ILE A 1 189 ? 26.513 7.606 -4.393 1.00 80.69 189 ILE A CA 1
ATOM 1512 C C . ILE A 1 189 ? 25.823 6.371 -3.794 1.00 80.69 189 ILE A C 1
ATOM 1514 O O . ILE A 1 189 ? 25.148 6.480 -2.771 1.00 80.69 189 ILE A O 1
ATOM 1518 N N . PHE A 1 190 ? 26.030 5.182 -4.371 1.00 79.50 190 PHE A N 1
ATOM 1519 C CA . PHE A 1 190 ? 25.495 3.923 -3.851 1.00 79.50 190 PHE A CA 1
ATOM 1520 C C . PHE A 1 190 ? 26.005 3.639 -2.434 1.00 79.50 190 PHE A C 1
ATOM 1522 O O . PHE A 1 190 ? 25.205 3.388 -1.535 1.00 79.50 190 PHE A O 1
ATOM 1529 N N . VAL A 1 191 ? 27.322 3.719 -2.215 1.00 79.81 191 VAL A N 1
ATOM 1530 C CA . VAL A 1 191 ? 27.936 3.488 -0.897 1.00 79.81 191 VAL A CA 1
ATOM 1531 C C . VAL A 1 191 ? 27.417 4.499 0.129 1.00 79.81 191 VAL A C 1
ATOM 1533 O O . VAL A 1 191 ? 27.038 4.105 1.234 1.00 79.81 191 VAL A O 1
ATOM 1536 N N . GLY A 1 192 ? 27.318 5.779 -0.244 1.00 82.69 192 GLY A N 1
ATOM 1537 C CA . GLY A 1 192 ? 26.763 6.826 0.618 1.00 82.69 192 GLY A CA 1
ATOM 1538 C C . GLY A 1 192 ? 25.305 6.565 1.014 1.00 82.69 192 GLY A C 1
ATOM 1539 O O . GLY A 1 192 ? 24.968 6.588 2.200 1.00 82.69 192 GLY A O 1
ATOM 1540 N N . LEU A 1 193 ? 24.444 6.243 0.043 1.00 80.75 193 LEU A N 1
ATOM 1541 C CA . LEU A 1 193 ? 23.033 5.931 0.293 1.00 80.75 193 LEU A CA 1
ATOM 1542 C C . LEU A 1 193 ? 22.860 4.664 1.142 1.00 80.75 193 LEU A C 1
ATOM 1544 O O . LEU A 1 193 ? 22.027 4.647 2.048 1.00 80.75 193 LEU A O 1
ATOM 1548 N N . GLN A 1 194 ? 23.669 3.623 0.921 1.00 76.38 194 GLN A N 1
ATOM 1549 C CA . GLN A 1 194 ? 23.662 2.424 1.767 1.00 76.38 194 GLN A CA 1
ATOM 1550 C C . GLN A 1 194 ? 24.097 2.736 3.206 1.00 76.38 194 GLN A C 1
ATOM 1552 O O . GLN A 1 194 ? 23.499 2.220 4.154 1.00 76.38 194 GLN A O 1
ATOM 1557 N N . GLY A 1 195 ? 25.082 3.621 3.391 1.00 79.56 195 GLY A N 1
ATOM 1558 C CA . GLY A 1 195 ? 25.471 4.123 4.710 1.00 79.56 195 GLY A CA 1
ATOM 1559 C C . GLY A 1 195 ? 24.306 4.801 5.438 1.00 79.56 195 GLY A C 1
ATOM 1560 O O . GLY A 1 195 ? 24.022 4.477 6.594 1.00 79.56 195 GLY A O 1
ATOM 1561 N N . LEU A 1 196 ? 23.562 5.666 4.741 1.00 81.81 196 LEU A N 1
ATOM 1562 C CA . LEU A 1 196 ? 22.358 6.309 5.279 1.00 81.81 196 LEU A CA 1
ATOM 1563 C C . LEU A 1 196 ? 21.261 5.295 5.633 1.00 81.81 196 LEU A C 1
ATOM 1565 O O . LEU A 1 196 ? 20.640 5.413 6.689 1.00 81.81 196 LEU A O 1
ATOM 1569 N N . VAL A 1 197 ? 21.054 4.262 4.808 1.00 78.12 197 VAL A N 1
ATOM 1570 C CA . VAL A 1 197 ? 20.105 3.171 5.098 1.00 78.12 197 VAL A CA 1
ATOM 1571 C C . VAL A 1 197 ? 20.477 2.449 6.394 1.00 78.12 197 VAL A C 1
ATOM 1573 O O . VAL A 1 197 ? 19.598 2.158 7.209 1.00 78.12 197 VAL A O 1
ATOM 1576 N N . VAL A 1 198 ? 21.763 2.160 6.613 1.00 78.81 198 VAL A N 1
ATOM 1577 C CA . VAL A 1 198 ? 22.247 1.504 7.839 1.00 78.81 198 VAL A CA 1
ATOM 1578 C C . VAL A 1 198 ? 22.043 2.403 9.058 1.00 78.81 198 VAL A C 1
ATOM 1580 O O . VAL A 1 198 ? 21.480 1.945 10.054 1.00 78.81 198 VAL A O 1
ATOM 1583 N N . LEU A 1 199 ? 22.421 3.681 8.974 1.00 82.31 199 LEU A N 1
ATOM 1584 C CA . LEU A 1 199 ? 22.212 4.653 10.054 1.00 82.31 199 LEU A CA 1
ATOM 1585 C C . LEU A 1 199 ? 20.731 4.774 10.427 1.00 82.31 199 LEU A C 1
ATOM 1587 O O . LEU A 1 199 ? 20.370 4.703 11.602 1.00 82.31 199 LEU A O 1
ATOM 1591 N N . ASN A 1 200 ? 19.865 4.877 9.422 1.00 80.31 200 ASN A N 1
ATOM 1592 C CA . ASN A 1 200 ? 18.426 4.969 9.612 1.00 80.31 200 ASN A CA 1
ATOM 1593 C C . ASN A 1 200 ? 17.825 3.676 10.199 1.00 80.31 200 ASN A C 1
ATOM 1595 O O . ASN A 1 200 ? 16.933 3.733 11.043 1.00 80.31 200 ASN A O 1
ATOM 1599 N N . SER A 1 201 ? 18.365 2.507 9.837 1.00 76.62 201 SER A N 1
ATOM 1600 C CA . SER A 1 201 ? 17.973 1.216 10.427 1.00 76.62 201 SER A CA 1
ATOM 1601 C C . SER A 1 201 ? 18.343 1.131 11.917 1.00 76.62 201 SER A C 1
ATOM 1603 O O . SER A 1 201 ? 17.557 0.633 12.723 1.00 76.62 201 SER A O 1
ATOM 1605 N N . ILE A 1 202 ? 19.515 1.654 12.304 1.00 78.31 202 ILE A N 1
ATOM 1606 C CA . ILE A 1 202 ? 19.966 1.725 13.706 1.00 78.31 202 ILE A CA 1
ATOM 1607 C C . ILE A 1 202 ? 19.088 2.693 14.513 1.00 78.31 202 ILE A C 1
ATOM 1609 O O . ILE A 1 202 ? 18.712 2.385 15.645 1.00 78.31 202 ILE A O 1
ATOM 1613 N N . LEU A 1 203 ? 18.745 3.849 13.935 1.00 79.00 203 LEU A N 1
ATOM 1614 C CA . LEU A 1 203 ? 17.827 4.822 14.537 1.00 79.00 203 LEU A CA 1
ATOM 1615 C C . LEU A 1 203 ? 16.433 4.216 14.755 1.00 79.00 203 LEU A C 1
ATOM 1617 O O . LEU A 1 203 ? 15.911 4.294 15.864 1.00 79.00 203 LEU A O 1
ATOM 1621 N N . SER A 1 204 ? 15.878 3.546 13.740 1.00 73.69 204 SER A N 1
ATOM 1622 C CA . SER A 1 204 ? 14.616 2.794 13.824 1.00 73.69 204 SER A CA 1
ATOM 1623 C C . SER A 1 204 ? 14.637 1.775 14.967 1.00 73.69 204 SER A C 1
ATOM 1625 O O . SER A 1 204 ? 13.711 1.728 15.773 1.00 73.69 204 SER A O 1
ATOM 1627 N N . TRP A 1 205 ? 15.710 0.984 15.086 1.00 72.25 205 TRP A N 1
ATOM 1628 C CA . TRP A 1 205 ? 15.834 0.004 16.168 1.00 72.25 205 TRP A CA 1
ATOM 1629 C C . TRP A 1 205 ? 15.840 0.663 17.554 1.00 72.25 205 TRP A C 1
ATOM 1631 O O . TRP A 1 205 ? 15.038 0.279 18.405 1.00 72.25 205 TRP A O 1
ATOM 1641 N N . LYS A 1 206 ? 16.649 1.714 17.758 1.00 75.56 206 LYS A N 1
ATOM 1642 C CA . LYS A 1 206 ? 16.678 2.473 19.024 1.00 75.56 206 LYS A CA 1
ATOM 1643 C C . LYS A 1 206 ? 15.311 3.055 19.393 1.00 75.56 206 LYS A C 1
ATOM 1645 O O . LYS A 1 206 ? 14.957 3.082 20.566 1.00 75.56 206 LYS A O 1
ATOM 1650 N N . LEU A 1 207 ? 14.556 3.528 18.401 1.00 71.62 207 LEU A N 1
ATOM 1651 C CA . LEU A 1 207 ? 13.224 4.104 18.596 1.00 71.62 207 LEU A CA 1
ATOM 1652 C C . LEU A 1 207 ? 12.152 3.047 18.887 1.00 71.62 207 LEU A C 1
ATOM 1654 O O . LEU A 1 207 ? 11.186 3.355 19.578 1.00 71.62 207 LEU A O 1
ATOM 1658 N N . SER A 1 208 ? 12.318 1.822 18.382 1.00 64.62 208 SER A N 1
ATOM 1659 C CA . SER A 1 208 ? 11.329 0.744 18.512 1.00 64.62 208 SER A CA 1
ATOM 1660 C C . SER A 1 208 ? 11.223 0.126 19.910 1.00 64.62 208 SER A C 1
ATOM 1662 O O . SER A 1 208 ? 10.268 -0.596 20.173 1.00 64.62 208 SER A O 1
ATOM 1664 N N . GLY A 1 209 ? 12.190 0.378 20.802 1.00 61.19 209 GLY A N 1
ATOM 1665 C CA . GLY A 1 209 ? 12.164 -0.109 22.187 1.00 61.19 209 GLY A CA 1
ATOM 1666 C C . GLY A 1 209 ? 12.131 -1.636 22.352 1.00 61.19 209 GLY A C 1
ATOM 1667 O O . GLY A 1 209 ? 11.934 -2.111 23.466 1.00 61.19 209 GLY A O 1
ATOM 1668 N N . GLN A 1 210 ? 12.303 -2.411 21.273 1.00 56.94 210 GLN A N 1
ATOM 1669 C CA . GLN A 1 210 ? 12.302 -3.870 21.326 1.00 56.94 210 GLN A CA 1
ATOM 1670 C C . GLN A 1 210 ? 13.594 -4.405 21.955 1.00 56.94 210 GLN A C 1
ATOM 1672 O O . GLN A 1 210 ? 14.694 -3.973 21.616 1.00 56.94 210 GLN A O 1
ATOM 1677 N N . THR A 1 211 ? 13.435 -5.395 22.833 1.00 45.50 211 THR A N 1
ATOM 1678 C CA . THR A 1 211 ? 14.497 -6.179 23.483 1.00 45.50 211 THR A CA 1
ATOM 1679 C C . THR A 1 211 ? 15.002 -7.343 22.624 1.00 45.50 211 THR A C 1
ATOM 1681 O O . THR A 1 211 ? 15.805 -8.140 23.100 1.00 45.50 211 THR A O 1
ATOM 1684 N N . GLU A 1 212 ? 14.542 -7.475 21.373 1.00 50.75 212 GLU A N 1
ATOM 1685 C CA . GLU A 1 212 ? 15.110 -8.457 20.448 1.00 50.75 212 GLU A CA 1
ATOM 1686 C C . GLU A 1 212 ? 16.547 -8.068 20.084 1.00 50.75 212 GLU A C 1
ATOM 1688 O O . GLU A 1 212 ? 16.827 -6.923 19.705 1.00 50.75 212 GLU A O 1
ATOM 1693 N N . ASP A 1 213 ? 17.451 -9.046 20.184 1.00 49.56 213 ASP A N 1
ATOM 1694 C CA . ASP A 1 213 ? 18.857 -8.912 19.822 1.00 49.56 213 ASP A CA 1
ATOM 1695 C C . ASP A 1 213 ? 18.986 -8.362 18.400 1.00 49.56 213 ASP A C 1
ATOM 1697 O O . ASP A 1 213 ? 18.755 -9.053 17.401 1.00 49.56 213 ASP A O 1
ATOM 1701 N N . PHE A 1 214 ? 19.401 -7.100 18.292 1.00 57.22 214 PHE A N 1
ATOM 1702 C CA . PHE A 1 214 ? 19.771 -6.495 17.022 1.00 57.22 214 PHE A CA 1
ATOM 1703 C C . PHE A 1 214 ? 20.981 -7.236 16.461 1.00 57.22 214 PHE A C 1
ATOM 1705 O O . PHE A 1 214 ? 22.135 -6.913 16.757 1.00 57.22 214 PHE A O 1
ATOM 1712 N N . ASN A 1 215 ? 20.726 -8.262 15.651 1.00 65.88 215 ASN A N 1
ATOM 1713 C CA . ASN A 1 215 ? 21.774 -9.111 15.118 1.00 65.88 215 ASN A CA 1
ATOM 1714 C C . ASN A 1 215 ? 22.498 -8.390 13.970 1.00 65.88 215 ASN A C 1
ATOM 1716 O O . ASN A 1 215 ? 22.237 -8.611 12.783 1.00 65.88 215 ASN A O 1
ATOM 1720 N N . LYS A 1 216 ? 23.430 -7.506 14.350 1.00 64.81 216 LYS A N 1
ATOM 1721 C CA . LYS A 1 216 ? 24.260 -6.683 13.455 1.00 64.81 216 LYS A CA 1
ATOM 1722 C C . LYS A 1 216 ? 24.899 -7.507 12.335 1.00 64.81 216 LYS A C 1
ATOM 1724 O O . LYS A 1 216 ? 24.989 -7.023 11.210 1.00 64.81 216 LYS A O 1
ATOM 1729 N N . LYS A 1 217 ? 25.284 -8.762 12.613 1.00 65.25 217 LYS A N 1
ATOM 1730 C CA . LYS A 1 217 ? 25.883 -9.675 11.624 1.00 65.25 217 LYS A CA 1
ATOM 1731 C C . LYS A 1 217 ? 24.918 -10.015 10.488 1.00 65.25 217 LYS A C 1
ATOM 1733 O O . LYS A 1 217 ? 25.316 -9.959 9.331 1.00 65.25 217 LYS A O 1
ATOM 1738 N N . LYS A 1 218 ? 23.652 -10.317 10.788 1.00 65.62 218 LYS A N 1
ATOM 1739 C CA . LYS A 1 218 ? 22.654 -10.689 9.769 1.00 65.62 218 LYS A CA 1
ATOM 1740 C C . LYS A 1 218 ? 22.332 -9.520 8.832 1.00 65.62 218 LYS A C 1
ATOM 1742 O O . LYS A 1 218 ? 22.210 -9.717 7.627 1.00 65.62 218 LYS A O 1
ATOM 1747 N N . ILE A 1 219 ? 22.265 -8.302 9.376 1.00 65.38 219 ILE A N 1
ATOM 1748 C CA . ILE A 1 219 ? 22.071 -7.075 8.588 1.00 65.38 219 ILE A CA 1
ATOM 1749 C C . ILE A 1 219 ? 23.296 -6.807 7.710 1.00 65.38 219 ILE A C 1
ATOM 1751 O O . ILE A 1 219 ? 23.142 -6.539 6.524 1.00 65.38 219 ILE A O 1
ATOM 1755 N N . LEU A 1 220 ? 24.508 -6.916 8.264 1.00 64.88 220 LEU A N 1
ATOM 1756 C CA . LEU A 1 220 ? 25.742 -6.713 7.503 1.00 64.88 220 LEU A CA 1
ATOM 1757 C C . LEU A 1 220 ? 25.839 -7.690 6.319 1.00 64.88 220 LEU A C 1
ATOM 1759 O O . LEU A 1 220 ? 26.144 -7.268 5.208 1.00 64.88 220 LEU A O 1
ATOM 1763 N N . ILE A 1 221 ? 25.507 -8.967 6.537 1.00 68.19 221 ILE A N 1
ATOM 1764 C CA . ILE A 1 221 ? 25.496 -10.004 5.493 1.00 68.19 221 ILE A CA 1
ATOM 1765 C C . ILE A 1 221 ? 24.482 -9.676 4.383 1.00 68.19 221 ILE A C 1
ATOM 1767 O O . ILE A 1 221 ? 24.842 -9.740 3.210 1.00 68.19 221 ILE A O 1
ATOM 1771 N N . ASP A 1 222 ? 23.251 -9.271 4.723 1.00 63.97 222 ASP A N 1
ATOM 1772 C CA . ASP A 1 222 ? 22.240 -8.844 3.735 1.00 63.97 222 ASP A CA 1
ATOM 1773 C C . ASP A 1 222 ? 22.714 -7.638 2.903 1.00 63.97 222 ASP A C 1
ATOM 1775 O O . ASP A 1 222 ? 22.507 -7.580 1.689 1.00 63.97 222 ASP A O 1
ATOM 1779 N N . ARG A 1 223 ? 23.388 -6.673 3.539 1.00 67.25 223 ARG A N 1
ATOM 1780 C CA . ARG A 1 223 ? 23.884 -5.469 2.857 1.00 67.25 223 ARG A CA 1
ATOM 1781 C C . ARG A 1 223 ? 25.077 -5.760 1.947 1.00 67.25 223 ARG A C 1
ATOM 1783 O O . ARG A 1 223 ? 25.117 -5.231 0.839 1.00 67.25 223 ARG A O 1
ATOM 1790 N N . ILE A 1 224 ? 25.996 -6.631 2.367 1.00 66.69 224 ILE A N 1
ATOM 1791 C CA . ILE A 1 224 ? 27.102 -7.106 1.522 1.00 66.69 224 ILE A CA 1
ATOM 1792 C C . ILE A 1 224 ? 26.546 -7.836 0.295 1.00 66.69 224 ILE A C 1
ATOM 1794 O O . ILE A 1 224 ? 26.952 -7.536 -0.825 1.00 66.69 224 ILE A O 1
ATOM 1798 N N . TRP A 1 225 ? 25.557 -8.717 0.476 1.00 64.50 225 TRP A N 1
ATOM 1799 C CA . TRP A 1 225 ? 24.897 -9.406 -0.636 1.00 64.50 225 TRP A CA 1
ATOM 1800 C C . TRP A 1 225 ? 24.262 -8.442 -1.643 1.00 64.50 225 TRP A C 1
ATOM 1802 O O . TRP A 1 225 ? 24.435 -8.608 -2.848 1.00 64.50 225 TRP A O 1
ATOM 1812 N N . LYS A 1 226 ? 23.589 -7.387 -1.172 1.00 62.94 226 LYS A N 1
ATOM 1813 C CA . LYS A 1 226 ? 23.024 -6.343 -2.047 1.00 62.94 226 LYS A CA 1
ATOM 1814 C C . LYS A 1 226 ? 24.089 -5.564 -2.815 1.00 62.94 226 LYS A C 1
ATOM 1816 O O . LYS A 1 226 ? 23.852 -5.196 -3.961 1.00 62.94 226 LYS A O 1
ATOM 1821 N N . LEU A 1 227 ? 25.254 -5.336 -2.213 1.00 64.56 227 LEU A N 1
ATOM 1822 C CA . LEU A 1 227 ? 26.384 -4.674 -2.868 1.00 64.56 227 LEU A CA 1
ATOM 1823 C C . LEU A 1 227 ? 27.000 -5.565 -3.957 1.00 64.56 227 LEU A C 1
ATOM 1825 O O . LEU A 1 227 ? 27.285 -5.080 -5.047 1.00 64.56 227 LEU A O 1
ATOM 1829 N N . VAL A 1 228 ? 27.122 -6.871 -3.705 1.00 65.06 228 VAL A N 1
ATOM 1830 C CA . VAL A 1 228 ? 27.570 -7.859 -4.703 1.00 65.06 228 VAL A CA 1
ATOM 1831 C C . VAL A 1 228 ? 26.578 -7.959 -5.871 1.00 65.06 228 VAL A C 1
ATOM 1833 O O . VAL A 1 228 ? 26.983 -7.923 -7.033 1.00 65.06 228 VAL A O 1
ATOM 1836 N N . MET A 1 229 ? 25.272 -8.005 -5.592 1.00 62.78 229 MET A N 1
ATOM 1837 C CA . MET A 1 229 ? 24.230 -7.987 -6.630 1.00 62.78 229 MET A CA 1
ATOM 1838 C C . MET A 1 229 ? 24.247 -6.687 -7.446 1.00 62.78 229 MET A C 1
ATOM 1840 O O . MET A 1 229 ? 24.132 -6.710 -8.666 1.00 62.78 229 MET A O 1
ATOM 1844 N N . PHE A 1 230 ? 24.453 -5.542 -6.795 1.00 62.00 230 PHE A N 1
ATOM 1845 C CA . PHE A 1 230 ? 24.600 -4.267 -7.493 1.00 62.00 230 PHE A CA 1
ATOM 1846 C C . PHE A 1 230 ? 25.845 -4.250 -8.392 1.00 62.00 230 PHE A C 1
ATOM 1848 O O . PHE A 1 230 ? 25.755 -3.880 -9.559 1.00 62.00 230 PHE A O 1
ATOM 1855 N N . ALA A 1 231 ? 26.993 -4.711 -7.886 1.00 63.12 231 ALA A N 1
ATOM 1856 C CA . ALA A 1 231 ? 28.234 -4.770 -8.652 1.00 63.12 231 ALA A CA 1
ATOM 1857 C C . ALA A 1 231 ? 28.095 -5.658 -9.899 1.00 63.12 231 ALA A C 1
ATOM 1859 O O . ALA A 1 231 ? 28.518 -5.259 -10.981 1.00 63.12 231 ALA A O 1
ATOM 1860 N N . THR A 1 232 ? 27.442 -6.817 -9.775 1.00 62.59 232 THR A N 1
ATOM 1861 C CA . THR A 1 232 ? 27.185 -7.719 -10.912 1.00 62.59 232 THR A CA 1
ATOM 1862 C C . THR A 1 232 ? 26.250 -7.096 -11.956 1.00 62.59 232 THR A C 1
ATOM 1864 O O . THR A 1 232 ? 26.539 -7.184 -13.148 1.00 62.59 232 THR A O 1
ATOM 1867 N N . LEU A 1 233 ? 25.203 -6.376 -11.536 1.00 56.56 233 LEU A N 1
ATOM 1868 C CA . LEU A 1 233 ? 24.267 -5.663 -12.422 1.00 56.56 233 LEU A CA 1
ATOM 1869 C C . LEU A 1 233 ? 24.887 -4.471 -13.171 1.00 56.56 233 LEU A C 1
ATOM 1871 O O . LEU A 1 233 ? 24.418 -4.093 -14.249 1.00 56.56 233 LEU A O 1
ATOM 1875 N N . VAL A 1 234 ? 25.909 -3.846 -12.591 1.00 58.56 234 VAL A N 1
ATOM 1876 C CA . VAL A 1 234 ? 26.621 -2.698 -13.171 1.00 58.56 234 VAL A CA 1
ATOM 1877 C C . VAL A 1 234 ? 27.601 -3.135 -14.267 1.00 58.56 234 VAL A C 1
ATOM 1879 O O . VAL A 1 234 ? 27.870 -2.365 -15.187 1.00 58.56 234 VAL A O 1
ATOM 1882 N N . THR A 1 235 ? 28.096 -4.377 -14.236 1.00 60.22 235 THR A N 1
ATOM 1883 C CA . THR A 1 235 ? 29.018 -4.867 -15.272 1.00 60.22 235 THR A CA 1
ATOM 1884 C C . THR A 1 235 ? 28.357 -4.971 -16.656 1.00 60.22 235 THR A C 1
ATOM 1886 O O . THR A 1 235 ? 27.217 -5.414 -16.804 1.00 60.22 235 THR A O 1
ATOM 1889 N N . HIS A 1 236 ? 29.094 -4.591 -17.706 1.00 57.69 236 HIS A N 1
ATOM 1890 C CA . HIS A 1 236 ? 28.648 -4.675 -19.109 1.00 57.69 236 HIS A CA 1
ATOM 1891 C C . HIS A 1 236 ? 28.498 -6.113 -19.639 1.00 57.69 236 HIS A C 1
ATOM 1893 O O . HIS A 1 236 ? 28.034 -6.303 -20.759 1.00 57.69 236 HIS A O 1
ATOM 1899 N N . VAL A 1 237 ? 28.878 -7.120 -18.847 1.00 56.06 237 VAL A N 1
ATOM 1900 C CA . VAL A 1 237 ? 28.848 -8.543 -19.224 1.00 56.06 237 VAL A CA 1
ATOM 1901 C C . VAL A 1 237 ? 27.414 -9.065 -19.351 1.00 56.06 237 VAL A C 1
ATOM 1903 O O . VAL A 1 237 ? 27.155 -9.978 -20.130 1.00 56.06 237 VAL A O 1
ATOM 1906 N N . VAL A 1 238 ? 26.466 -8.474 -18.621 1.00 54.00 238 VAL A N 1
ATOM 1907 C CA . VAL A 1 238 ? 25.053 -8.853 -18.701 1.00 54.00 238 VAL A CA 1
ATOM 1908 C C . VAL A 1 238 ? 24.357 -8.016 -19.782 1.00 54.00 238 VAL A C 1
ATOM 1910 O O . VAL A 1 238 ? 24.333 -6.786 -19.663 1.00 54.00 238 VAL A O 1
ATOM 1913 N N . PRO A 1 239 ? 23.742 -8.640 -20.805 1.00 56.84 239 PRO A N 1
ATOM 1914 C CA . PRO A 1 239 ? 22.963 -7.930 -21.813 1.00 56.84 239 PRO A CA 1
ATOM 1915 C C . PRO A 1 239 ? 21.860 -7.069 -21.190 1.00 56.84 239 PRO A C 1
ATOM 1917 O O . PRO A 1 239 ? 21.175 -7.502 -20.262 1.00 56.84 239 PRO A O 1
ATOM 1920 N N . SER A 1 240 ? 21.641 -5.866 -21.727 1.00 53.62 240 SER A N 1
ATOM 1921 C CA . SER A 1 240 ? 20.690 -4.869 -21.205 1.00 53.62 240 SER A CA 1
ATOM 1922 C C . SER A 1 240 ? 19.276 -5.422 -21.010 1.00 53.62 240 SER A C 1
ATOM 1924 O O . SER A 1 240 ? 18.596 -5.041 -20.066 1.00 53.62 240 SER A O 1
ATOM 1926 N N . PHE A 1 241 ? 18.856 -6.362 -21.861 1.00 51.34 241 PHE A N 1
ATOM 1927 C CA . PHE A 1 241 ? 17.534 -6.991 -21.815 1.00 51.34 241 PHE A CA 1
ATOM 1928 C C . PHE A 1 241 ? 17.385 -8.072 -20.725 1.00 51.34 241 PHE A C 1
ATOM 1930 O O . PHE A 1 241 ? 16.264 -8.411 -20.358 1.00 51.34 241 PHE A O 1
ATOM 1937 N N . ILE A 1 242 ? 18.492 -8.602 -20.182 1.00 52.19 242 ILE A N 1
ATOM 1938 C CA . ILE A 1 242 ? 18.502 -9.573 -19.068 1.00 52.19 242 ILE A CA 1
ATOM 1939 C C . ILE A 1 242 ? 18.521 -8.850 -17.714 1.00 52.19 242 ILE A C 1
ATOM 1941 O O . ILE A 1 242 ? 18.063 -9.386 -16.706 1.00 52.19 242 ILE A O 1
ATOM 1945 N N . LYS A 1 243 ? 18.994 -7.600 -17.673 1.00 52.81 243 LYS A N 1
ATOM 1946 C CA . LYS A 1 243 ? 19.069 -6.805 -16.437 1.00 52.81 243 LYS A CA 1
ATOM 1947 C C . LYS A 1 243 ? 17.713 -6.661 -15.715 1.00 52.81 243 LYS A C 1
ATOM 1949 O O . LYS A 1 243 ? 17.714 -6.844 -14.502 1.00 52.81 243 LYS A O 1
ATOM 1954 N N . PRO A 1 244 ? 16.560 -6.456 -16.391 1.00 50.88 244 PRO A N 1
ATOM 1955 C CA . PRO A 1 244 ? 15.234 -6.475 -15.758 1.00 50.88 244 PRO A CA 1
ATOM 1956 C C . PRO A 1 244 ? 14.819 -7.852 -15.207 1.00 50.88 244 PRO A C 1
ATOM 1958 O O . PRO A 1 244 ? 14.154 -7.919 -14.178 1.00 50.88 244 PRO A O 1
ATOM 1961 N N . LEU A 1 245 ? 15.242 -8.951 -15.850 1.00 48.88 245 LEU A N 1
ATOM 1962 C CA . LEU A 1 245 ? 15.007 -10.339 -15.407 1.00 48.88 245 LEU A CA 1
ATOM 1963 C C . LEU A 1 245 ? 15.780 -10.692 -14.131 1.00 48.88 245 LEU A C 1
ATOM 1965 O O . LEU A 1 245 ? 15.291 -11.465 -13.317 1.00 48.88 245 LEU A O 1
ATOM 1969 N N . LEU A 1 246 ? 16.965 -10.106 -13.946 1.00 49.22 246 LEU A N 1
ATOM 1970 C CA . LEU A 1 246 ? 17.741 -10.190 -12.703 1.00 49.22 246 LEU A CA 1
ATOM 1971 C C . LEU A 1 246 ? 17.232 -9.218 -11.622 1.00 49.22 246 LEU A C 1
ATOM 1973 O O . LEU A 1 246 ? 17.570 -9.378 -10.449 1.00 49.22 246 LEU A O 1
ATOM 1977 N N . PHE A 1 247 ? 16.444 -8.210 -12.020 1.00 47.38 247 PHE A N 1
ATOM 1978 C CA . PHE A 1 247 ? 15.854 -7.197 -11.138 1.00 47.38 247 PHE A CA 1
ATOM 1979 C C . PHE A 1 247 ? 14.486 -7.592 -10.580 1.00 47.38 247 PHE A C 1
ATOM 1981 O O . PHE A 1 247 ? 14.128 -7.164 -9.480 1.00 47.38 247 PHE A O 1
ATOM 1988 N N . LEU A 1 248 ? 13.740 -8.443 -11.293 1.00 45.50 248 LEU A N 1
ATOM 1989 C CA . LEU A 1 248 ? 12.736 -9.279 -10.652 1.00 45.50 248 LEU A CA 1
ATOM 1990 C C . LEU A 1 248 ? 13.459 -10.084 -9.590 1.00 45.50 248 LEU A C 1
ATOM 1992 O O . LEU A 1 248 ? 14.205 -10.971 -9.963 1.00 45.50 248 LEU A O 1
ATOM 1996 N N . GLU A 1 249 ? 13.280 -9.775 -8.309 1.00 42.28 249 GLU A N 1
ATOM 1997 C CA . GLU A 1 249 ? 12.989 -10.776 -7.277 1.00 42.28 249 GLU A CA 1
ATOM 1998 C C . GLU A 1 249 ? 13.569 -12.205 -7.460 1.00 42.28 249 GLU A C 1
ATOM 2000 O O . GLU A 1 249 ? 12.893 -13.175 -7.135 1.00 42.28 249 GLU A O 1
ATOM 2005 N N . GLY A 1 250 ? 14.806 -12.408 -7.930 1.00 42.28 250 GLY A N 1
ATOM 2006 C CA . GLY A 1 250 ? 15.271 -13.737 -8.367 1.00 42.28 250 GLY A CA 1
ATOM 2007 C C . GLY A 1 250 ? 15.262 -14.777 -7.243 1.00 42.28 250 GLY A C 1
ATOM 2008 O O . GLY A 1 250 ? 15.381 -15.974 -7.473 1.00 42.28 250 GLY A O 1
ATOM 2009 N N . ILE A 1 251 ? 15.095 -14.313 -6.004 1.00 38.38 251 ILE A N 1
ATOM 2010 C CA . ILE A 1 251 ? 15.007 -15.109 -4.789 1.00 38.38 251 ILE A CA 1
ATOM 2011 C C . ILE A 1 251 ? 13.850 -14.665 -3.876 1.00 38.38 251 ILE A C 1
ATOM 2013 O O . ILE A 1 251 ? 13.474 -15.452 -3.007 1.00 38.38 251 ILE A O 1
ATOM 2017 N N . TRP A 1 252 ? 13.248 -13.469 -4.044 1.00 38.97 252 TRP A N 1
ATOM 2018 C CA . TRP A 1 252 ? 12.317 -12.902 -3.038 1.00 38.97 252 TRP A CA 1
ATOM 2019 C C . TRP A 1 252 ? 11.186 -13.875 -2.675 1.00 38.97 252 TRP A C 1
ATOM 2021 O O . TRP A 1 252 ? 10.749 -13.930 -1.525 1.00 38.97 252 TRP A O 1
ATOM 2031 N N . ASN A 1 253 ? 10.806 -14.728 -3.629 1.00 36.19 253 ASN A N 1
ATOM 2032 C CA . ASN A 1 253 ? 9.728 -15.691 -3.483 1.00 36.19 253 ASN A CA 1
ATOM 2033 C C . ASN A 1 253 ? 10.114 -17.179 -3.527 1.00 36.19 253 ASN A C 1
ATOM 2035 O O . ASN A 1 253 ? 9.266 -18.008 -3.207 1.00 36.19 253 ASN A O 1
ATOM 2039 N N . HIS A 1 254 ? 11.355 -17.575 -3.844 1.00 41.53 254 HIS A N 1
ATOM 2040 C CA . HIS A 1 254 ? 11.696 -19.012 -3.813 1.00 41.53 254 HIS A CA 1
ATOM 2041 C C . HIS A 1 254 ? 11.749 -19.572 -2.370 1.00 41.53 254 HIS A C 1
ATOM 2043 O O . HIS A 1 254 ? 11.710 -20.782 -2.170 1.00 41.53 254 HIS A O 1
ATOM 2049 N N . ILE A 1 255 ? 11.803 -18.700 -1.347 1.00 41.25 255 ILE A N 1
ATOM 2050 C CA . ILE A 1 255 ? 12.038 -19.076 0.064 1.00 41.25 255 ILE A CA 1
ATOM 2051 C C . ILE A 1 255 ? 10.929 -18.613 1.032 1.00 41.25 255 ILE A C 1
ATOM 2053 O O . ILE A 1 255 ? 10.864 -19.099 2.164 1.00 41.25 255 ILE A O 1
ATOM 2057 N N . ASN A 1 256 ? 9.975 -17.770 0.620 1.00 40.28 256 ASN A N 1
ATOM 2058 C CA . ASN A 1 256 ? 8.829 -17.455 1.478 1.00 40.28 256 ASN A CA 1
ATOM 2059 C C . ASN A 1 256 ? 7.790 -18.590 1.424 1.00 40.28 256 ASN A C 1
ATOM 2061 O O . ASN A 1 256 ? 6.752 -18.480 0.780 1.00 40.28 256 ASN A O 1
ATOM 2065 N N . ARG A 1 257 ? 8.040 -19.676 2.173 1.00 45.91 257 ARG A N 1
ATOM 2066 C CA . ARG A 1 257 ? 7.135 -20.829 2.411 1.00 45.91 257 ARG A CA 1
ATOM 2067 C C . ARG A 1 257 ? 5.749 -20.470 3.002 1.00 45.91 257 ARG A C 1
ATOM 2069 O O . ARG A 1 257 ? 5.032 -21.356 3.451 1.00 45.91 257 ARG A O 1
ATOM 2076 N N . LYS A 1 258 ? 5.380 -19.188 3.069 1.00 43.53 258 LYS A N 1
ATOM 2077 C CA . LYS A 1 258 ? 4.150 -18.691 3.704 1.00 43.53 258 LYS A CA 1
ATOM 2078 C C . LYS A 1 258 ? 2.925 -18.690 2.790 1.00 43.53 258 LYS A C 1
ATOM 2080 O O . LYS A 1 258 ? 1.818 -18.743 3.313 1.00 43.53 258 LYS A O 1
ATOM 2085 N N . TYR A 1 259 ? 3.098 -18.623 1.470 1.00 49.22 259 TYR A N 1
ATOM 2086 C CA . TYR A 1 259 ? 1.987 -18.473 0.523 1.00 49.22 259 TYR A CA 1
ATOM 2087 C C . TYR A 1 259 ? 1.950 -19.615 -0.495 1.00 49.22 259 TYR A C 1
ATOM 2089 O O . TYR A 1 259 ? 2.974 -20.230 -0.793 1.00 49.22 259 TYR A O 1
ATOM 2097 N N . SER A 1 260 ? 0.753 -19.934 -0.995 1.00 59.16 260 SER A N 1
ATOM 2098 C CA . SER A 1 260 ? 0.563 -21.033 -1.942 1.00 59.16 260 SER A CA 1
ATOM 2099 C C . SER A 1 260 ? 1.207 -20.725 -3.298 1.00 59.16 260 SER A C 1
ATOM 2101 O O . SER A 1 260 ? 1.331 -19.567 -3.703 1.00 59.16 260 SER A O 1
ATOM 2103 N N . VAL A 1 261 ? 1.571 -21.782 -4.031 1.00 57.22 261 VAL A N 1
ATOM 2104 C CA . VAL A 1 261 ? 2.167 -21.689 -5.379 1.00 57.22 261 VAL A CA 1
ATOM 2105 C C . VAL A 1 261 ? 1.314 -20.831 -6.321 1.00 57.22 261 VAL A C 1
ATOM 2107 O O . VAL A 1 261 ? 1.852 -20.056 -7.105 1.00 57.22 261 VAL A O 1
ATOM 2110 N N . PHE A 1 262 ? -0.013 -20.915 -6.198 1.00 52.06 262 PHE A N 1
ATOM 2111 C CA . PHE A 1 262 ? -0.954 -20.152 -7.015 1.00 52.06 262 PHE A CA 1
ATOM 2112 C C . PHE A 1 262 ? -0.879 -18.640 -6.755 1.00 52.06 262 PHE A C 1
ATOM 2114 O O . PHE A 1 262 ? -0.790 -17.859 -7.698 1.00 52.06 262 PHE A O 1
ATOM 2121 N N . VAL A 1 263 ? -0.841 -18.222 -5.484 1.00 55.38 263 VAL A N 1
ATOM 2122 C CA . VAL A 1 263 ? -0.726 -16.800 -5.115 1.00 55.38 263 VAL A CA 1
ATOM 2123 C C . VAL A 1 263 ? 0.593 -16.226 -5.622 1.00 55.38 263 VAL A C 1
ATOM 2125 O O . VAL A 1 263 ? 0.618 -15.141 -6.197 1.00 55.38 263 VAL A O 1
ATOM 2128 N N . ASN A 1 264 ? 1.680 -16.986 -5.483 1.00 54.53 264 ASN A N 1
ATOM 2129 C CA . ASN A 1 264 ? 2.987 -16.561 -5.970 1.00 54.53 264 ASN A CA 1
ATOM 2130 C C . ASN A 1 264 ? 3.015 -16.420 -7.498 1.00 54.53 264 ASN A C 1
ATOM 2132 O O . ASN A 1 264 ? 3.576 -15.449 -7.997 1.00 54.53 264 ASN A O 1
ATOM 2136 N N . ALA A 1 265 ? 2.377 -17.333 -8.239 1.00 59.88 265 ALA A N 1
ATOM 2137 C CA . ALA A 1 265 ? 2.264 -17.230 -9.693 1.00 59.88 265 ALA A CA 1
ATOM 2138 C C . ALA A 1 265 ? 1.483 -15.976 -10.124 1.00 59.88 265 ALA A C 1
ATOM 2140 O O . ALA A 1 265 ? 1.908 -15.278 -11.042 1.00 59.88 265 ALA A O 1
ATOM 2141 N N . CYS A 1 266 ? 0.385 -15.640 -9.438 1.00 60.81 266 CYS A N 1
ATOM 2142 C CA . CYS A 1 266 ? -0.395 -14.433 -9.728 1.00 60.81 266 CYS A CA 1
ATOM 2143 C C . CYS A 1 266 ? 0.397 -13.134 -9.524 1.00 60.81 266 CYS A C 1
ATOM 2145 O O . CYS A 1 266 ? 0.157 -12.166 -10.238 1.00 60.81 266 CYS A O 1
ATOM 2147 N N . VAL A 1 267 ? 1.334 -13.106 -8.573 1.00 58.59 267 VAL A N 1
ATOM 2148 C CA . VAL A 1 267 ? 2.169 -11.924 -8.304 1.00 58.59 267 VAL A CA 1
ATOM 2149 C C . VAL A 1 267 ? 3.278 -11.766 -9.349 1.00 58.59 267 VAL A C 1
ATOM 2151 O O . VAL A 1 267 ? 3.595 -10.645 -9.737 1.00 58.59 267 VAL A O 1
ATOM 2154 N N . THR A 1 268 ? 3.858 -12.866 -9.841 1.00 62.19 268 THR A N 1
ATOM 2155 C CA . THR A 1 268 ? 5.028 -12.817 -10.738 1.00 62.19 268 THR A CA 1
ATOM 2156 C C . THR A 1 268 ? 4.686 -12.787 -12.230 1.00 62.19 268 THR A C 1
ATOM 2158 O O . THR A 1 268 ? 5.403 -12.142 -12.998 1.00 62.19 268 THR A O 1
ATOM 2161 N N . LEU A 1 269 ? 3.591 -13.431 -12.653 1.00 68.38 269 LEU A N 1
ATOM 2162 C CA . LEU A 1 269 ? 3.102 -13.439 -14.043 1.00 68.38 269 LEU A CA 1
ATOM 2163 C C . LEU A 1 269 ? 2.988 -12.037 -14.679 1.00 68.38 269 LEU A C 1
ATOM 2165 O O . LEU A 1 269 ? 3.504 -11.861 -15.784 1.00 68.38 269 LEU A O 1
ATOM 2169 N N . PRO A 1 270 ? 2.394 -11.033 -14.001 1.00 69.88 270 PRO A N 1
ATOM 2170 C CA . PRO A 1 270 ? 2.436 -9.619 -14.378 1.00 69.88 270 PRO A CA 1
ATOM 2171 C C . PRO A 1 270 ? 3.760 -9.122 -14.955 1.00 69.88 270 PRO A C 1
ATOM 2173 O O . PRO A 1 270 ? 3.847 -8.640 -16.086 1.00 69.88 270 PRO A O 1
ATOM 2176 N N . SER A 1 271 ? 4.813 -9.280 -14.164 1.00 69.12 271 SER A N 1
ATOM 2177 C CA . SER A 1 271 ? 6.134 -8.767 -14.472 1.00 69.12 271 SER A CA 1
ATOM 2178 C C . SER A 1 271 ? 6.785 -9.554 -15.602 1.00 69.12 271 SER A C 1
ATOM 2180 O O . SER A 1 271 ? 7.476 -8.976 -16.437 1.00 69.12 271 SER A O 1
ATOM 2182 N N . ILE A 1 272 ? 6.532 -10.865 -15.664 1.00 71.31 272 ILE A N 1
ATOM 2183 C CA . ILE A 1 272 ? 7.010 -11.731 -16.747 1.00 71.31 272 ILE A CA 1
ATOM 2184 C C . ILE A 1 272 ? 6.400 -11.290 -18.081 1.00 71.31 272 ILE A C 1
ATOM 2186 O O . ILE A 1 272 ? 7.135 -11.106 -19.053 1.00 71.31 272 ILE A O 1
ATOM 2190 N N . PHE A 1 273 ? 5.082 -11.061 -18.130 1.00 76.38 273 PHE A N 1
ATOM 2191 C CA . PHE A 1 273 ? 4.420 -10.576 -19.340 1.00 76.38 273 PHE A CA 1
ATOM 2192 C C . PHE A 1 273 ? 4.962 -9.212 -19.757 1.00 76.38 273 PHE A C 1
ATOM 2194 O O . PHE A 1 273 ? 5.371 -9.058 -20.908 1.00 76.38 273 PHE A O 1
ATOM 2201 N N . TYR A 1 274 ? 5.083 -8.269 -18.821 1.00 78.50 274 TYR A N 1
ATOM 2202 C CA . TYR A 1 274 ? 5.647 -6.950 -19.101 1.00 78.50 274 TYR A CA 1
ATOM 2203 C C . TYR A 1 274 ? 7.048 -7.034 -19.727 1.00 78.50 274 TYR A C 1
ATOM 2205 O O . TYR A 1 274 ? 7.278 -6.528 -20.826 1.00 78.50 274 TYR A O 1
ATOM 2213 N N . ILE A 1 275 ? 7.969 -7.750 -19.080 1.00 72.56 275 ILE A N 1
ATOM 2214 C CA . ILE A 1 275 ? 9.353 -7.902 -19.543 1.00 72.56 275 ILE A CA 1
ATOM 2215 C C . ILE A 1 275 ? 9.411 -8.592 -20.906 1.00 72.56 275 ILE A C 1
ATOM 2217 O O . ILE A 1 275 ? 10.180 -8.163 -21.762 1.00 72.56 275 ILE A O 1
ATOM 2221 N N . SER A 1 276 ? 8.601 -9.631 -21.125 1.00 75.38 276 SER A N 1
ATOM 2222 C CA . SER A 1 276 ? 8.570 -10.350 -22.405 1.00 75.38 276 SER A CA 1
ATOM 2223 C C . SER A 1 276 ? 8.121 -9.460 -23.569 1.00 75.38 276 SER A C 1
ATOM 2225 O O . SER A 1 276 ? 8.703 -9.512 -24.648 1.00 75.38 276 SER A O 1
ATOM 2227 N N . THR A 1 277 ? 7.130 -8.591 -23.351 1.00 80.81 277 THR A N 1
ATOM 2228 C CA . THR A 1 277 ? 6.691 -7.641 -24.383 1.00 80.81 277 THR A CA 1
ATOM 2229 C C . THR A 1 277 ? 7.742 -6.563 -24.639 1.00 80.81 277 THR A C 1
ATOM 2231 O O . THR A 1 277 ? 8.041 -6.250 -25.791 1.00 80.81 277 THR A O 1
ATOM 2234 N N . PHE A 1 278 ? 8.374 -6.050 -23.580 1.00 78.50 278 PHE A N 1
ATOM 2235 C CA . PHE A 1 278 ? 9.408 -5.026 -23.691 1.00 78.50 278 PHE A CA 1
ATOM 2236 C C . PHE A 1 278 ? 10.676 -5.548 -24.383 1.00 78.50 278 PHE A C 1
ATOM 2238 O O . PHE A 1 278 ? 11.268 -4.844 -25.199 1.00 78.50 278 PHE A O 1
ATOM 2245 N N . SER A 1 279 ? 11.080 -6.796 -24.122 1.00 74.94 279 SER A N 1
ATOM 2246 C CA . SER A 1 279 ? 12.248 -7.407 -24.767 1.00 74.94 279 SER A CA 1
ATOM 2247 C C . SER A 1 279 ? 12.038 -7.643 -26.265 1.00 74.94 279 SER A C 1
ATOM 2249 O O . SER A 1 279 ? 12.955 -7.404 -27.046 1.00 74.94 279 SER A O 1
ATOM 2251 N N . LEU A 1 280 ? 10.832 -8.039 -26.684 1.00 79.25 280 LEU A N 1
ATOM 2252 C CA . LEU A 1 280 ? 10.477 -8.173 -28.101 1.00 79.25 280 LEU A CA 1
ATOM 2253 C C . LEU A 1 280 ? 10.499 -6.821 -28.828 1.00 79.25 280 LEU A C 1
ATOM 2255 O O . LEU A 1 280 ? 10.982 -6.731 -29.954 1.00 79.25 280 LEU A O 1
ATOM 2259 N N . ILE A 1 281 ? 10.048 -5.754 -28.171 1.00 79.88 281 ILE A N 1
ATOM 2260 C CA . ILE A 1 281 ? 10.123 -4.397 -28.727 1.00 79.88 281 ILE A CA 1
ATOM 2261 C C . ILE A 1 281 ? 11.579 -3.943 -28.875 1.00 79.88 281 ILE A C 1
ATOM 2263 O O . ILE A 1 281 ? 11.956 -3.439 -29.932 1.00 79.88 281 ILE A O 1
ATOM 2267 N N . LEU A 1 282 ? 12.423 -4.186 -27.865 1.00 75.06 282 LEU A N 1
ATOM 2268 C CA . LEU A 1 282 ? 13.863 -3.905 -27.943 1.00 75.06 282 LEU A CA 1
ATOM 2269 C C . LEU A 1 282 ? 14.575 -4.731 -29.026 1.00 75.06 282 LEU A C 1
ATOM 2271 O O . LEU A 1 282 ? 15.560 -4.269 -29.592 1.00 75.06 282 LEU A O 1
ATOM 2275 N N . ALA A 1 283 ? 14.071 -5.926 -29.343 1.00 77.44 283 ALA A N 1
ATOM 2276 C CA . ALA A 1 283 ? 14.553 -6.747 -30.454 1.00 77.44 283 ALA A CA 1
ATOM 2277 C C . ALA A 1 283 ? 14.086 -6.244 -31.840 1.00 77.44 283 ALA A C 1
ATOM 2279 O O . ALA A 1 283 ? 14.408 -6.859 -32.854 1.00 77.44 283 ALA A O 1
ATOM 2280 N N . GLY A 1 284 ? 13.351 -5.127 -31.900 1.00 76.81 284 GLY A N 1
ATOM 2281 C CA . GLY A 1 284 ? 12.945 -4.458 -33.139 1.00 76.81 284 GLY A CA 1
ATOM 2282 C C . GLY A 1 284 ? 11.589 -4.898 -33.689 1.00 76.81 284 GLY A C 1
ATOM 2283 O O . GLY A 1 284 ? 11.196 -4.459 -34.772 1.00 76.81 284 GLY A O 1
ATOM 2284 N N . PHE A 1 285 ? 10.846 -5.742 -32.973 1.00 82.44 285 PHE A N 1
ATOM 2285 C CA . PHE A 1 285 ? 9.532 -6.166 -33.432 1.00 82.44 285 PHE A CA 1
ATOM 2286 C C . PHE A 1 285 ? 8.461 -5.092 -33.162 1.00 82.44 285 PHE A C 1
ATOM 2288 O O . PHE A 1 285 ? 8.302 -4.624 -32.037 1.00 82.44 285 PHE A O 1
ATOM 2295 N N . LYS A 1 286 ? 7.675 -4.745 -34.192 1.00 80.06 286 LYS A N 1
ATOM 2296 C CA . LYS A 1 286 ? 6.641 -3.683 -34.143 1.00 80.06 286 LYS A CA 1
ATOM 2297 C C . LYS A 1 286 ? 5.196 -4.186 -34.310 1.00 80.06 286 LYS A C 1
ATOM 2299 O O . LYS A 1 286 ? 4.272 -3.392 -34.446 1.00 80.06 286 LYS A O 1
ATOM 2304 N N . SER A 1 287 ? 4.981 -5.503 -34.341 1.00 86.88 287 SER A N 1
ATOM 2305 C CA . SER A 1 287 ? 3.646 -6.088 -34.542 1.00 86.88 287 SER A CA 1
ATOM 2306 C C . SER A 1 287 ? 2.714 -5.831 -33.354 1.00 86.88 287 SER A C 1
ATOM 2308 O O . SER A 1 287 ? 3.099 -6.027 -32.202 1.00 86.88 287 SER A O 1
ATOM 2310 N N . ALA A 1 288 ? 1.448 -5.501 -33.634 1.00 80.31 288 ALA A N 1
ATOM 2311 C CA . ALA A 1 288 ? 0.403 -5.329 -32.620 1.00 80.31 288 ALA A CA 1
ATOM 2312 C C . ALA A 1 288 ? 0.201 -6.583 -31.739 1.00 80.31 288 ALA A C 1
ATOM 2314 O O . ALA A 1 288 ? -0.176 -6.475 -30.574 1.00 80.31 288 ALA A O 1
ATOM 2315 N N . VAL A 1 289 ? 0.516 -7.772 -32.269 1.00 84.31 289 VAL A N 1
ATOM 2316 C CA . VAL A 1 289 ? 0.393 -9.066 -31.570 1.00 84.31 289 VAL A CA 1
ATOM 2317 C C . VAL A 1 289 ? 1.263 -9.126 -30.308 1.00 84.31 289 VAL A C 1
ATOM 2319 O O . VAL A 1 289 ? 0.903 -9.776 -29.330 1.00 84.31 289 VAL A O 1
ATOM 2322 N N . ILE A 1 290 ? 2.379 -8.398 -30.288 1.00 84.94 290 ILE A N 1
ATOM 2323 C CA . ILE A 1 290 ? 3.341 -8.400 -29.175 1.00 84.94 290 ILE A CA 1
ATOM 2324 C C . ILE A 1 290 ? 2.776 -7.695 -27.944 1.00 84.94 290 ILE A C 1
ATOM 2326 O O . ILE A 1 290 ? 3.202 -7.974 -26.829 1.00 84.94 290 ILE A O 1
ATOM 2330 N N . TYR A 1 291 ? 1.774 -6.835 -28.122 1.00 83.75 291 TYR A N 1
ATOM 2331 C CA . TYR A 1 291 ? 1.116 -6.126 -27.029 1.00 83.75 291 TYR A CA 1
ATOM 2332 C C . TYR A 1 291 ? -0.022 -6.935 -26.388 1.00 83.75 291 TYR A C 1
ATOM 2334 O O . TYR A 1 291 ? -0.536 -6.525 -25.351 1.00 83.75 291 TYR A O 1
ATOM 2342 N N . ILE A 1 292 ? -0.408 -8.093 -26.945 1.00 83.06 292 ILE A N 1
ATOM 2343 C CA . ILE A 1 292 ? -1.503 -8.923 -26.409 1.00 83.06 292 ILE A CA 1
ATOM 2344 C C . ILE A 1 292 ? -1.258 -9.347 -24.947 1.00 83.06 292 ILE A C 1
ATOM 2346 O O . ILE A 1 292 ? -2.166 -9.154 -24.136 1.00 83.06 292 ILE A O 1
ATOM 2350 N N . PRO A 1 293 ? -0.071 -9.854 -24.547 1.00 79.88 293 PRO A N 1
ATOM 2351 C CA . PRO A 1 293 ? 0.184 -10.217 -23.150 1.00 79.88 293 PRO A CA 1
ATOM 2352 C C . PRO A 1 293 ? 0.072 -9.019 -22.196 1.00 79.88 293 PRO A C 1
ATOM 2354 O O . PRO A 1 293 ? -0.482 -9.142 -21.105 1.00 79.88 293 PRO A O 1
ATOM 2357 N N . LEU A 1 294 ? 0.543 -7.847 -22.634 1.00 79.31 294 LEU A N 1
ATOM 2358 C CA . LEU A 1 294 ? 0.452 -6.590 -21.890 1.00 79.31 294 LEU A CA 1
ATOM 2359 C C . LEU A 1 294 ? -1.011 -6.127 -21.751 1.00 79.31 294 LEU A C 1
ATOM 2361 O O . LEU A 1 294 ? -1.429 -5.698 -20.679 1.00 79.31 294 LEU A O 1
ATOM 2365 N N . GLY A 1 295 ? -1.809 -6.263 -22.813 1.00 79.38 295 GLY A N 1
ATOM 2366 C CA . GLY A 1 295 ? -3.242 -5.972 -22.801 1.00 79.38 295 GLY A CA 1
ATOM 2367 C C . GLY A 1 295 ? -4.018 -6.884 -21.849 1.00 79.38 295 GLY A C 1
ATOM 2368 O O . GLY A 1 295 ? -4.798 -6.393 -21.036 1.00 79.38 295 GLY A O 1
ATOM 2369 N N . ILE A 1 296 ? -3.756 -8.196 -21.878 1.00 79.44 296 ILE A N 1
ATOM 2370 C CA . ILE A 1 296 ? -4.361 -9.165 -20.945 1.00 79.44 296 ILE A CA 1
ATOM 2371 C C . ILE A 1 296 ? -4.021 -8.786 -19.500 1.00 79.44 296 ILE A C 1
ATOM 2373 O O . ILE A 1 296 ? -4.911 -8.706 -18.653 1.00 79.44 296 ILE A O 1
ATOM 2377 N N . PHE A 1 297 ? -2.751 -8.483 -19.230 1.00 74.81 297 PHE A N 1
ATOM 2378 C CA . PHE A 1 297 ? -2.298 -8.041 -17.918 1.00 74.81 297 PHE A CA 1
ATOM 2379 C C . PHE A 1 297 ? -3.048 -6.793 -17.421 1.00 74.81 297 PHE A C 1
ATOM 2381 O O . PHE A 1 297 ? -3.573 -6.792 -16.306 1.00 74.81 297 PHE A O 1
ATOM 2388 N N . MET A 1 298 ? -3.187 -5.770 -18.266 1.00 73.88 298 MET A N 1
ATOM 2389 C CA . MET A 1 298 ? -3.914 -4.550 -17.909 1.00 73.88 298 MET A CA 1
ATOM 2390 C C . MET A 1 298 ? -5.400 -4.803 -17.673 1.00 73.88 298 MET A C 1
ATOM 2392 O O . MET A 1 298 ? -5.962 -4.263 -16.728 1.00 73.88 298 MET A O 1
ATOM 2396 N N . THR A 1 299 ? -6.048 -5.652 -18.475 1.00 75.69 299 THR A N 1
ATOM 2397 C CA . THR A 1 299 ? -7.466 -5.983 -18.253 1.00 75.69 299 THR A CA 1
ATOM 2398 C C . THR A 1 299 ? -7.695 -6.724 -16.937 1.00 75.69 299 THR A C 1
ATOM 2400 O O . THR A 1 299 ? -8.685 -6.456 -16.259 1.00 75.69 299 THR A O 1
ATOM 2403 N N . LEU A 1 300 ? -6.766 -7.596 -16.531 1.00 73.81 300 LEU A N 1
ATOM 2404 C CA . LEU A 1 300 ? -6.820 -8.274 -15.236 1.00 73.81 300 LEU A CA 1
ATOM 2405 C C . LEU A 1 300 ? -6.652 -7.279 -14.089 1.00 73.81 300 LEU A C 1
ATOM 2407 O O . LEU A 1 300 ? -7.465 -7.283 -13.169 1.00 73.81 300 LEU A O 1
ATOM 2411 N N . ILE A 1 301 ? -5.656 -6.393 -14.160 1.00 71.56 301 ILE A N 1
ATOM 2412 C CA . ILE A 1 301 ? -5.440 -5.390 -13.114 1.00 71.56 301 ILE A CA 1
ATOM 2413 C C . ILE A 1 301 ? -6.608 -4.410 -13.034 1.00 71.56 301 ILE A C 1
ATOM 2415 O O . ILE A 1 301 ? -7.168 -4.231 -11.955 1.00 71.56 301 ILE A O 1
ATOM 2419 N N . ILE A 1 302 ? -7.037 -3.831 -14.154 1.00 71.50 302 ILE A N 1
ATOM 2420 C CA . ILE A 1 302 ? -8.181 -2.912 -14.199 1.00 71.50 302 ILE A CA 1
ATOM 2421 C C . ILE A 1 302 ? -9.449 -3.621 -13.711 1.00 71.50 302 ILE A C 1
ATOM 2423 O O . ILE A 1 302 ? -10.232 -3.027 -12.975 1.00 71.50 302 ILE A O 1
ATOM 2427 N N . GLY A 1 303 ? -9.630 -4.901 -14.046 1.00 71.12 303 GLY A N 1
ATOM 2428 C CA . GLY A 1 303 ? -10.713 -5.734 -13.526 1.00 71.12 303 GLY A CA 1
ATOM 2429 C C . GLY A 1 303 ? -10.642 -5.917 -12.009 1.00 71.12 303 GLY A C 1
ATOM 2430 O O . GLY A 1 303 ? -11.656 -5.764 -11.331 1.00 71.12 303 GLY A O 1
ATOM 2431 N N . THR A 1 304 ? -9.456 -6.174 -11.448 1.00 70.38 304 THR A N 1
ATOM 2432 C CA . THR A 1 304 ? -9.269 -6.275 -9.990 1.00 70.38 304 THR A CA 1
ATOM 2433 C C . THR A 1 304 ? -9.460 -4.934 -9.286 1.00 70.38 304 THR A C 1
ATOM 2435 O O . THR A 1 304 ? -10.212 -4.870 -8.318 1.00 70.38 304 THR A O 1
ATOM 2438 N N . ASN A 1 305 ? -8.880 -3.848 -9.798 1.00 67.94 305 ASN A N 1
ATOM 2439 C CA . ASN A 1 305 ? -9.057 -2.493 -9.280 1.00 67.94 305 ASN A CA 1
ATOM 2440 C C . ASN A 1 305 ? -10.532 -2.070 -9.360 1.00 67.94 305 ASN A C 1
ATOM 2442 O O . ASN A 1 305 ? -11.080 -1.554 -8.390 1.00 67.94 305 ASN A O 1
ATOM 2446 N N . GLY A 1 306 ? -11.210 -2.366 -10.471 1.00 70.31 306 GLY A N 1
ATOM 2447 C CA . GLY A 1 306 ? -12.640 -2.134 -10.660 1.00 70.31 306 GLY A CA 1
ATOM 2448 C C . GLY A 1 306 ? -13.503 -2.956 -9.705 1.00 70.31 306 GLY A C 1
ATOM 2449 O O . GLY A 1 306 ? -14.442 -2.417 -9.123 1.00 70.31 306 GLY A O 1
ATOM 2450 N N . PHE A 1 307 ? -13.157 -4.225 -9.466 1.00 67.88 307 PHE A N 1
ATOM 2451 C CA . PHE A 1 307 ? -13.824 -5.058 -8.467 1.00 67.88 307 PHE A CA 1
ATOM 2452 C C . PHE A 1 307 ? -13.628 -4.501 -7.058 1.00 67.88 307 PHE A C 1
ATOM 2454 O O . PHE A 1 307 ? -14.602 -4.426 -6.312 1.00 67.88 307 PHE A O 1
ATOM 2461 N N . ILE A 1 308 ? -12.413 -4.064 -6.707 1.00 66.56 308 ILE A N 1
ATOM 2462 C CA . ILE A 1 308 ? -12.110 -3.479 -5.397 1.00 66.56 308 ILE A CA 1
ATOM 2463 C C . ILE A 1 308 ? -12.857 -2.155 -5.206 1.00 66.56 308 ILE A C 1
ATOM 2465 O O . ILE A 1 308 ? -13.465 -1.946 -4.163 1.00 66.56 308 ILE A O 1
ATOM 2469 N N . ILE A 1 309 ? -12.899 -1.284 -6.217 1.00 65.00 309 ILE A N 1
ATOM 2470 C CA . ILE A 1 309 ? -13.687 -0.044 -6.180 1.00 65.00 309 ILE A CA 1
ATOM 2471 C C . ILE A 1 309 ? -15.173 -0.374 -6.041 1.00 65.00 309 ILE A C 1
ATOM 2473 O O . ILE A 1 309 ? -15.844 0.190 -5.182 1.00 65.00 309 ILE A O 1
ATOM 2477 N N . ALA A 1 310 ? -15.689 -1.319 -6.827 1.00 62.25 310 ALA A N 1
ATOM 2478 C CA . ALA A 1 310 ? -17.078 -1.748 -6.739 1.00 62.25 310 ALA A CA 1
ATOM 2479 C C . ALA A 1 310 ? -17.397 -2.357 -5.369 1.00 62.25 310 ALA A C 1
ATOM 2481 O O . ALA A 1 310 ? -18.483 -2.121 -4.859 1.00 62.25 310 ALA A O 1
ATOM 2482 N N . THR A 1 311 ? -16.469 -3.070 -4.727 1.00 60.25 311 THR A N 1
ATOM 2483 C CA . THR A 1 311 ? -16.651 -3.530 -3.343 1.00 60.25 311 THR A CA 1
ATOM 2484 C C . THR A 1 311 ? -16.591 -2.358 -2.361 1.00 60.25 311 THR A C 1
ATOM 2486 O O . THR A 1 311 ? -17.521 -2.179 -1.589 1.00 60.25 311 THR A O 1
ATOM 2489 N N . ILE A 1 312 ? -15.596 -1.474 -2.425 1.00 62.16 312 ILE A N 1
ATOM 2490 C CA . ILE A 1 312 ? -15.513 -0.282 -1.557 1.00 62.16 312 ILE A CA 1
ATOM 2491 C C . ILE A 1 312 ? -16.762 0.613 -1.685 1.00 62.16 312 ILE A C 1
ATOM 2493 O O . ILE A 1 312 ? -17.179 1.245 -0.712 1.00 62.16 312 ILE A O 1
ATOM 2497 N N . VAL A 1 313 ? -17.367 0.673 -2.874 1.00 58.31 313 VAL A N 1
ATOM 2498 C CA . VAL A 1 313 ? -18.563 1.475 -3.169 1.00 58.31 313 VAL A CA 1
ATOM 2499 C C . VAL A 1 313 ? -19.864 0.734 -2.826 1.00 58.31 313 VAL A C 1
ATOM 2501 O O . VAL A 1 313 ? -20.766 1.361 -2.276 1.00 58.31 313 VAL A O 1
ATOM 2504 N N . ASN A 1 314 ? -19.965 -0.576 -3.092 1.00 52.41 314 ASN A N 1
ATOM 2505 C CA . ASN A 1 314 ? -21.194 -1.374 -2.938 1.00 52.41 314 ASN A CA 1
ATOM 2506 C C . ASN A 1 314 ? -21.198 -2.353 -1.752 1.00 52.41 314 ASN A C 1
ATOM 2508 O O . ASN A 1 314 ? -22.141 -3.143 -1.653 1.00 52.41 314 ASN A O 1
ATOM 2512 N N . ILE A 1 315 ? -20.201 -2.369 -0.856 1.00 48.41 315 ILE A N 1
ATOM 2513 C CA . ILE A 1 315 ? -20.205 -3.305 0.279 1.00 48.41 315 ILE A CA 1
ATOM 2514 C C . ILE A 1 315 ? -21.405 -3.022 1.191 1.00 48.41 315 ILE A C 1
ATOM 2516 O O . ILE A 1 315 ? -21.434 -2.149 2.055 1.00 48.41 315 ILE A O 1
ATOM 2520 N N . ASN A 1 316 ? -22.412 -3.865 0.995 1.00 43.31 316 ASN A N 1
ATOM 2521 C CA . ASN A 1 316 ? -23.433 -4.207 1.951 1.00 43.31 316 ASN A CA 1
ATOM 2522 C C . ASN A 1 316 ? -22.995 -5.570 2.517 1.00 43.31 316 ASN A C 1
ATOM 2524 O O . ASN A 1 316 ? -23.188 -6.587 1.848 1.00 43.31 316 ASN A O 1
ATOM 2528 N N . PRO A 1 317 ? -22.320 -5.630 3.683 1.00 43.56 317 PRO A N 1
ATOM 2529 C CA . PRO A 1 317 ? -21.662 -6.852 4.135 1.00 43.56 317 PRO A CA 1
ATOM 2530 C C . PRO A 1 317 ? -22.689 -7.965 4.358 1.00 43.56 317 PRO A C 1
ATOM 2532 O O . PRO A 1 317 ? -23.491 -7.907 5.289 1.00 43.56 317 PRO A O 1
ATOM 2535 N N . LYS A 1 318 ? -22.657 -8.979 3.491 1.00 37.62 318 LYS A N 1
ATOM 2536 C CA . LYS A 1 318 ? -23.233 -10.303 3.730 1.00 37.62 318 LYS A CA 1
ATOM 2537 C C . LYS A 1 318 ? -22.075 -11.293 3.764 1.00 37.62 318 LYS A C 1
ATOM 2539 O O . LYS A 1 318 ? -21.717 -11.876 2.751 1.00 37.62 318 LYS A O 1
ATOM 2544 N N . SER A 1 319 ? -21.474 -11.452 4.936 1.00 39.75 319 SER A N 1
ATOM 2545 C CA . SER A 1 319 ? -20.489 -12.498 5.200 1.00 39.75 319 SER A CA 1
ATOM 2546 C C . SER A 1 319 ? -20.888 -13.246 6.474 1.00 39.75 319 SER A C 1
ATOM 2548 O O . SER A 1 319 ? -21.239 -12.657 7.502 1.00 39.75 319 SER A O 1
ATOM 2550 N N . LYS A 1 320 ? -20.912 -14.579 6.379 1.00 37.47 320 LYS A N 1
ATOM 2551 C CA . LYS A 1 320 ? -21.019 -15.487 7.522 1.00 37.47 320 LYS A CA 1
ATOM 2552 C C . LYS A 1 320 ? -19.595 -15.790 7.981 1.00 37.47 320 LYS A C 1
ATOM 2554 O O . LYS A 1 320 ? -18.930 -16.642 7.402 1.00 37.47 320 LYS A O 1
ATOM 2559 N N . TYR A 1 321 ? -19.141 -15.083 9.011 1.00 37.69 321 TYR A N 1
ATOM 2560 C CA . TYR A 1 321 ? -17.941 -15.454 9.754 1.00 37.69 321 TYR A CA 1
ATOM 2561 C C . TYR A 1 321 ? -18.081 -16.879 10.315 1.00 37.69 321 TYR A C 1
ATOM 2563 O O . TYR A 1 321 ? -19.130 -17.224 10.861 1.00 37.69 321 TYR A O 1
ATOM 2571 N N . ASN A 1 322 ? -17.035 -17.695 10.163 1.00 32.66 322 ASN A N 1
ATOM 2572 C CA . ASN A 1 322 ? -16.967 -19.057 10.688 1.00 32.66 322 ASN A CA 1
ATOM 2573 C C . ASN A 1 322 ? -16.237 -19.011 12.042 1.00 32.66 322 ASN A C 1
ATOM 2575 O O . ASN A 1 322 ? -15.061 -18.653 12.109 1.00 32.66 322 ASN A O 1
ATOM 2579 N N . SER A 1 323 ? -16.951 -19.320 13.124 1.00 38.44 323 SER A N 1
ATOM 2580 C CA . SER A 1 323 ? -16.541 -19.115 14.524 1.00 38.44 323 SER A CA 1
ATOM 2581 C C . SER A 1 323 ? -15.336 -19.949 14.977 1.00 38.44 323 SER A C 1
ATOM 2583 O O . SER A 1 323 ? -14.738 -19.639 16.001 1.00 38.44 323 SER A O 1
ATOM 2585 N N . ASN A 1 324 ? -14.908 -20.948 14.205 1.00 35.44 324 ASN A N 1
ATOM 2586 C CA . ASN A 1 324 ? -13.878 -21.910 14.622 1.00 35.44 324 ASN A CA 1
ATOM 2587 C C . ASN A 1 324 ? -12.431 -21.367 14.623 1.00 35.44 324 ASN A C 1
ATOM 2589 O O . ASN A 1 324 ? -11.506 -22.106 14.943 1.00 35.44 324 ASN A O 1
ATOM 2593 N N . ILE A 1 325 ? -12.214 -20.088 14.287 1.00 37.47 325 ILE A N 1
ATOM 2594 C CA . ILE A 1 325 ? -10.894 -19.419 14.333 1.00 37.47 325 ILE A CA 1
ATOM 2595 C C . ILE A 1 325 ? -10.752 -18.564 15.618 1.00 37.47 325 ILE A C 1
ATOM 2597 O O . ILE A 1 325 ? -9.822 -17.782 15.771 1.00 37.47 325 ILE A O 1
ATOM 2601 N N . SER A 1 326 ? -11.652 -18.711 16.597 1.00 35.44 326 SER A N 1
ATOM 2602 C CA . SER A 1 326 ? -11.651 -17.965 17.869 1.00 35.44 326 SER A CA 1
ATOM 2603 C C . SER A 1 326 ? -10.564 -18.378 18.878 1.00 35.44 326 SER A C 1
ATOM 2605 O O . SER A 1 326 ? -10.692 -18.093 20.069 1.00 35.44 326 SER A O 1
ATOM 2607 N N . GLY A 1 327 ? -9.495 -19.039 18.435 1.00 35.97 327 GLY A N 1
ATOM 2608 C CA . GLY A 1 327 ? -8.339 -19.325 19.275 1.00 35.97 327 GLY A CA 1
ATOM 2609 C C . GLY A 1 327 ? -7.549 -18.046 19.546 1.00 35.97 327 GLY A C 1
ATOM 2610 O O . GLY A 1 327 ? -6.946 -17.485 18.635 1.00 35.97 327 GLY A O 1
ATOM 2611 N N . SER A 1 328 ? -7.545 -17.599 20.802 1.00 36.16 328 SER A N 1
ATOM 2612 C CA . SER A 1 328 ? -6.683 -16.540 21.356 1.00 36.16 328 SER A CA 1
ATOM 2613 C C . SER A 1 328 ? -6.838 -15.129 20.764 1.00 36.16 328 SER A C 1
ATOM 2615 O O . SER A 1 328 ? -5.930 -14.597 20.133 1.00 36.16 328 SER A O 1
ATOM 2617 N N . LEU A 1 329 ? -7.960 -14.463 21.042 1.00 36.12 329 LEU A N 1
ATOM 2618 C CA . LEU A 1 329 ? -7.969 -12.996 21.099 1.00 36.12 329 LEU A CA 1
ATOM 2619 C C . LEU A 1 329 ? -7.831 -12.588 22.572 1.00 36.12 329 LEU A C 1
ATOM 26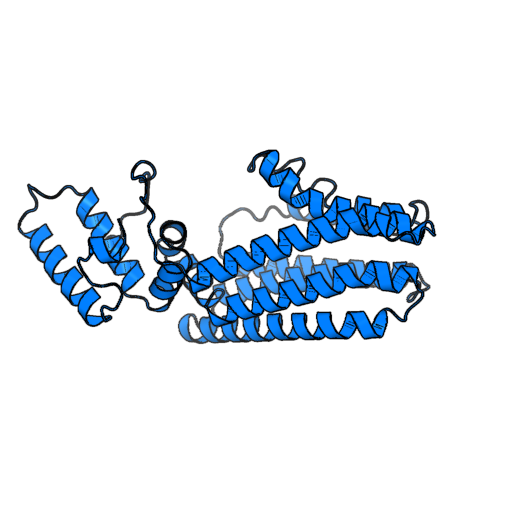21 O O . LEU A 1 329 ? -8.537 -13.168 23.399 1.00 36.12 329 LEU A O 1
ATOM 2625 N N . PRO A 1 330 ? -6.929 -11.654 22.921 1.00 35.09 330 PRO A N 1
ATOM 2626 C CA . PRO A 1 330 ? -6.698 -11.284 24.309 1.00 35.09 330 PRO A CA 1
ATOM 2627 C C . PRO A 1 330 ? -7.980 -10.709 24.912 1.00 35.09 330 PRO A C 1
ATOM 2629 O O . PRO A 1 330 ? -8.616 -9.823 24.334 1.00 35.09 330 PRO A O 1
ATOM 2632 N N . TYR A 1 331 ? -8.361 -11.254 26.066 1.00 35.50 331 TYR A N 1
ATOM 2633 C CA . TYR A 1 331 ? -9.387 -10.678 26.919 1.00 35.50 331 TYR A CA 1
ATOM 2634 C C . TYR A 1 331 ? -8.945 -9.262 27.297 1.00 35.50 331 TYR A C 1
ATOM 2636 O O . TYR A 1 331 ? -7.861 -9.065 27.842 1.00 35.50 331 TYR A O 1
ATOM 2644 N N . TYR A 1 332 ? -9.769 -8.273 26.964 1.00 38.12 332 TYR A N 1
ATOM 2645 C CA . TYR A 1 332 ? -9.655 -6.950 27.558 1.00 38.12 332 TYR A CA 1
ATOM 2646 C C . TYR A 1 332 ? -10.192 -7.060 28.984 1.00 38.12 332 TYR A C 1
ATOM 2648 O O . TYR A 1 332 ? -11.406 -7.156 29.172 1.00 38.12 332 TYR A O 1
ATOM 2656 N N . GLU A 1 333 ? -9.293 -7.107 29.964 1.00 28.20 333 GLU A N 1
ATOM 2657 C CA . GLU A 1 333 ? -9.647 -6.783 31.345 1.00 28.20 333 GLU A CA 1
ATOM 2658 C C . GLU A 1 333 ? -10.100 -5.316 31.382 1.00 28.20 333 GLU A C 1
ATOM 2660 O O . GLU A 1 333 ? -9.466 -4.443 30.779 1.00 28.20 333 GLU A O 1
ATOM 2665 N N . VAL A 1 334 ? -11.271 -5.098 31.985 1.00 32.66 334 VAL A N 1
ATOM 2666 C CA . VAL A 1 334 ? -11.915 -3.790 32.177 1.00 32.66 334 VAL A CA 1
ATOM 2667 C C . VAL A 1 334 ? -11.211 -3.017 33.276 1.00 32.66 334 VAL A C 1
ATOM 2669 O O . VAL A 1 334 ? -10.905 -3.651 34.310 1.00 32.66 334 VAL A O 1
#

Radius of gyration: 25.12 Å; chains: 1; bounding box: 62×37×70 Å

pLDDT: mean 71.32, std 14.82, range [28.2, 92.19]

Foldseek 3Di:
DFLCVLLVHDLPDDLVSLVVSLVVVVVVCVVPVPPDDPVSNVSSVLSSQQCNDPLSSQVCLQPPPVCSVQCLPPPRNVLCSLLPPPQLVVLQLQLVVLQLVLLLCQLVCLLVVHDNCPSNCVSNVSSVVSNVVSVVSSLVSVCVPPPVALVSVLVVLVVVLVVLVVVLVVLLVCVVVCVPVDPVPNLVSNVVSLVVSVVSVVSSVVSVPDPPPPPPVVVVVVSVVVVVLSVVLSDPPDPPLCSLVSVPPPPVPPPPPPDDPVVVCVVCLLSVLSSQLSVVSVVNDDDPVSCVSVVVSSCVVVVVSVVSVCSSVPDPDDDDDDCPVPPDDDDPDD